Protein AF-A0A1E3QNB1-F1 (afdb_monomer)

Sequence (302 aa):
MDPFSDSGELYAIRQQFFAGQYSAVAELSLDEFSEPYYAAAKQYITRSQIALGDFKTALATLQTEDDLTSETLSAYIQYLQGNTAGGAKLEQLIAAHQDTEIVQIIGAIYLVKANADVDGAITLLSTSTESPSMESILLLLQLRILNHQLPLAAKELQQIKKLAQDSIIIQLAEALVNLSLGGEAELQQAYYFFEEISSQWLSFSNLLSLLAVNLQMNRLPESEETIKQLQLLLDTVEGAPRADFIANQITYALLTEAEDARVEELRAELALVDPQHPYLVDYAAKNLLFDDIVAKYEQAQV

Nearest PDB structures (foldseek):
  3mkr-assembly1_A  TM=7.965E-01  e=4.769E-09  Bos taurus
  5a1v-assembly1_Q  TM=7.955E-01  e=1.907E-08  Mus musculus
  6tzt-assembly1_A  TM=8.152E-01  e=4.060E-08  Homo sapiens
  8fgw-assembly1_D  TM=4.739E-01  e=3.134E-03  Homo sapiens
  8bbg-assembly1_D  TM=4.633E-01  e=3.026E-02  Homo sapiens

InterPro domains:
  IPR006822 Coatomer, epsilon subunit [PF04733] (8-297)
  IPR006822 Coatomer, epsilon subunit [PIRSF016478] (6-299)
  IPR006822 Coatomer, epsilon subunit [PTHR10805] (7-299)
  IPR011990 Tetratricopeptide-like helical domain superfamily [G3DSA:1.25.40.10] (2-301)

Secondary structure (DSSP, 8-state):
--TT---STHHHHHHHHHTT-HHHHHT--GGGS-HHHHHHHHHHHHHHHHHTT-HHHHHHHHTT--SHHHHHHHHHHHHHTT-HHHHHHHHHHHHH-TT-HHHHHHHHHHHHHHH--HHHHHHHHTS--SS--HHHHHHHHHHHHHTT-HHHHHHHHHHHTTT-TT-HHHHHHHHHHHHHH-SHHHHHHHHHHHHHHHHHS--HHHHHHHHHHHHHTT-HHHHHHHHHHHHHHTTTSTT--HHHHHHHHHHHHHHTT--HHHHHHHHHHHHHH-TT-HHHHHHHHHHHHHHHHHHHHHHTT-

Radius of gyration: 21.17 Å; Cα contacts (8 Å, |Δi|>4): 324; chains: 1; bounding box: 51×41×80 Å

Structure (mmCIF, N/CA/C/O backbone):
data_AF-A0A1E3QNB1-F1
#
_entry.id   AF-A0A1E3QNB1-F1
#
loop_
_atom_site.group_PDB
_atom_site.id
_atom_site.type_symbol
_atom_site.label_atom_id
_atom_site.label_alt_id
_atom_site.label_comp_id
_atom_site.label_asym_id
_atom_site.label_entity_id
_atom_site.label_seq_id
_atom_site.pdbx_PDB_ins_code
_atom_site.Cartn_x
_atom_site.Cartn_y
_atom_site.Cartn_z
_atom_site.occupancy
_atom_site.B_iso_or_equiv
_atom_site.auth_seq_id
_atom_site.auth_comp_id
_atom_site.auth_asym_id
_atom_site.auth_atom_id
_atom_site.pdbx_PDB_model_num
ATOM 1 N N . MET A 1 1 ? -13.261 19.804 20.650 1.00 46.88 1 MET A N 1
ATOM 2 C CA . MET A 1 1 ? -11.840 19.580 20.327 1.00 46.88 1 MET A CA 1
ATOM 3 C C . MET A 1 1 ? -11.688 19.802 18.842 1.00 46.88 1 MET A C 1
ATOM 5 O O . MET A 1 1 ? -12.645 19.532 18.128 1.00 46.88 1 MET A O 1
ATOM 9 N N . ASP A 1 2 ? -10.566 20.358 18.402 1.00 44.34 2 ASP A N 1
ATOM 10 C CA . ASP A 1 2 ? -10.260 20.433 16.976 1.00 44.34 2 ASP A CA 1
ATOM 11 C C . ASP A 1 2 ? -10.139 18.991 16.443 1.00 44.34 2 ASP A C 1
ATOM 13 O O . ASP A 1 2 ? -9.278 18.259 16.938 1.00 44.34 2 ASP A O 1
ATOM 17 N N . PRO A 1 3 ? -11.018 18.542 15.524 1.00 49.47 3 PRO A N 1
ATOM 18 C CA . PRO A 1 3 ? -10.978 17.179 14.990 1.00 49.47 3 PRO A CA 1
ATOM 19 C C . PRO A 1 3 ? -9.674 16.880 14.229 1.00 49.47 3 PRO A C 1
ATOM 21 O O . PRO A 1 3 ? -9.378 15.717 13.964 1.00 49.47 3 PRO A O 1
ATOM 24 N N . PHE A 1 4 ? -8.882 17.914 13.927 1.00 50.59 4 PHE A N 1
ATOM 25 C CA . PHE A 1 4 ? -7.593 17.842 13.244 1.00 50.59 4 PHE A CA 1
ATOM 26 C C . PHE A 1 4 ? -6.392 18.018 14.179 1.00 50.59 4 PHE A C 1
ATOM 28 O O . PHE A 1 4 ? -5.247 17.984 13.731 1.00 50.59 4 PHE A O 1
ATOM 35 N N . SER A 1 5 ? -6.626 18.199 15.481 1.00 53.16 5 SER A N 1
ATOM 36 C CA . SER A 1 5 ? -5.535 18.284 16.439 1.00 53.16 5 SER A CA 1
ATOM 37 C C . SER A 1 5 ? -4.920 16.905 16.643 1.00 53.16 5 SER A C 1
ATOM 39 O O . SER A 1 5 ? -5.517 16.019 17.254 1.00 53.16 5 SER A O 1
ATOM 41 N N . ASP A 1 6 ? -3.684 16.754 16.180 1.00 56.16 6 ASP A N 1
ATOM 42 C CA . ASP A 1 6 ? -2.821 15.623 16.518 1.00 56.16 6 ASP A CA 1
ATOM 43 C C . ASP A 1 6 ? -2.218 15.753 17.933 1.00 56.16 6 ASP A C 1
ATOM 45 O O . ASP A 1 6 ? -1.358 14.975 18.317 1.00 56.16 6 ASP A O 1
ATOM 49 N N . SER A 1 7 ? -2.678 16.697 18.766 1.00 59.16 7 SER A N 1
ATOM 50 C CA . SER A 1 7 ? -2.232 16.799 20.160 1.00 59.16 7 SER A CA 1
ATOM 51 C C . SER A 1 7 ? -3.124 15.971 21.090 1.00 59.16 7 SER A C 1
ATOM 53 O O . SER A 1 7 ? -4.320 16.228 21.217 1.00 59.16 7 SER A O 1
ATOM 55 N N . GLY A 1 8 ? -2.543 14.968 21.750 1.00 74.31 8 GLY A N 1
ATOM 56 C CA . GLY A 1 8 ? -3.249 14.119 22.711 1.00 74.31 8 GLY A CA 1
ATOM 57 C C . GLY A 1 8 ? -2.618 12.737 22.864 1.00 74.31 8 GLY A C 1
ATOM 58 O O . GLY A 1 8 ? -1.552 12.461 22.317 1.00 74.31 8 GLY A O 1
ATOM 59 N N . GLU A 1 9 ? -3.305 11.854 23.587 1.00 83.94 9 GLU A N 1
ATOM 60 C CA . GLU A 1 9 ? -2.871 10.467 23.830 1.00 83.94 9 GLU A CA 1
ATOM 61 C C . GLU A 1 9 ? -2.786 9.644 22.529 1.00 83.94 9 GLU A C 1
ATOM 63 O O . GLU A 1 9 ? -2.013 8.695 22.444 1.00 83.94 9 GLU A O 1
ATOM 68 N N . LEU A 1 10 ? -3.505 10.054 21.473 1.00 88.62 10 LEU A N 1
ATOM 69 C CA . LEU A 1 10 ? -3.481 9.393 20.163 1.00 88.62 10 LEU A CA 1
ATOM 70 C C . LEU A 1 10 ? -2.302 9.793 19.260 1.00 88.62 10 LEU A C 1
ATOM 72 O O . LEU A 1 10 ? -2.122 9.184 18.206 1.00 88.62 10 LEU A O 1
ATOM 76 N N . TYR A 1 11 ? -1.499 10.794 19.632 1.00 89.25 11 TYR A N 1
ATOM 77 C CA . TYR A 1 11 ? -0.420 11.285 18.768 1.00 89.25 11 TYR A CA 1
ATOM 78 C C . TYR A 1 11 ? 0.584 10.181 18.420 1.00 89.25 11 TYR A C 1
ATOM 80 O O . TYR A 1 11 ? 0.852 9.911 17.252 1.00 89.25 11 TYR A O 1
ATOM 88 N N . ALA A 1 12 ? 1.110 9.504 19.444 1.00 90.81 12 ALA A N 1
ATOM 89 C CA . ALA A 1 12 ? 2.150 8.496 19.271 1.00 90.81 12 ALA A CA 1
ATOM 90 C C . ALA A 1 12 ? 1.648 7.274 18.489 1.00 90.81 12 ALA A C 1
ATOM 92 O O . ALA A 1 12 ? 2.339 6.806 17.585 1.00 90.81 12 ALA A O 1
ATOM 93 N N . ILE A 1 13 ? 0.435 6.794 18.789 1.00 94.12 13 ILE A N 1
ATOM 94 C CA . ILE A 1 13 ? -0.147 5.636 18.099 1.00 94.12 13 ILE A CA 1
ATOM 95 C C . ILE A 1 13 ? -0.444 5.945 16.627 1.00 94.12 13 ILE A C 1
ATOM 97 O O . ILE A 1 13 ? -0.169 5.103 15.777 1.00 94.12 13 ILE A O 1
ATOM 101 N N . ARG A 1 14 ? -0.918 7.157 16.293 1.00 93.38 14 ARG A N 1
ATOM 102 C CA . ARG A 1 14 ? -1.099 7.587 14.894 1.00 93.38 14 ARG A CA 1
ATOM 103 C C . ARG A 1 14 ? 0.229 7.631 14.156 1.00 93.38 14 ARG A C 1
ATOM 105 O O . ARG A 1 14 ? 0.346 7.040 13.088 1.00 93.38 14 ARG A O 1
ATOM 112 N N . GLN A 1 15 ? 1.228 8.279 14.749 1.00 93.31 15 GLN A N 1
ATOM 113 C CA . GLN A 1 15 ? 2.567 8.370 14.173 1.00 93.31 15 GLN A CA 1
ATOM 114 C C . GLN A 1 15 ? 3.137 6.984 13.851 1.00 93.31 15 GLN A C 1
ATOM 116 O O . GLN A 1 15 ? 3.529 6.710 12.721 1.00 93.31 15 GLN A O 1
ATOM 121 N N . GLN A 1 16 ? 3.089 6.066 14.817 1.00 94.94 16 GLN A N 1
ATOM 122 C CA . GLN A 1 16 ? 3.557 4.694 14.636 1.00 94.94 16 GLN A CA 1
ATOM 123 C C . GLN A 1 16 ? 2.730 3.920 13.598 1.00 94.94 16 GLN A C 1
ATOM 125 O O . GLN A 1 16 ? 3.304 3.241 12.747 1.00 94.94 16 GLN A O 1
ATOM 130 N N . PHE A 1 17 ? 1.400 4.038 13.626 1.00 96.06 17 PHE A N 1
ATOM 131 C CA . PHE A 1 17 ? 0.514 3.337 12.695 1.00 96.06 17 PHE A CA 1
ATOM 132 C C . PHE A 1 17 ? 0.766 3.752 11.240 1.00 96.06 17 PHE A C 1
ATOM 134 O O . PHE A 1 17 ? 0.949 2.893 10.377 1.00 96.06 17 PHE A O 1
ATOM 141 N N . PHE A 1 18 ? 0.827 5.059 10.964 1.00 95.19 18 PHE A N 1
ATOM 142 C CA . PHE A 1 18 ? 1.067 5.579 9.613 1.00 95.19 18 PHE A CA 1
ATOM 143 C C . PHE A 1 18 ? 2.527 5.462 9.166 1.00 95.19 18 PHE A C 1
ATOM 145 O O . PHE A 1 18 ? 2.782 5.424 7.966 1.00 95.19 18 PHE A O 1
ATOM 152 N N . ALA A 1 19 ? 3.467 5.300 10.099 1.00 94.19 19 ALA A N 1
ATOM 153 C CA . ALA A 1 19 ? 4.840 4.898 9.802 1.00 94.19 19 ALA A CA 1
ATOM 154 C C . ALA A 1 19 ? 5.006 3.378 9.583 1.00 94.19 19 ALA A C 1
ATOM 156 O O . ALA A 1 19 ? 6.125 2.905 9.379 1.00 94.19 19 ALA A O 1
ATOM 157 N N . GLY A 1 20 ? 3.934 2.582 9.653 1.00 93.25 20 GLY A N 1
ATOM 158 C CA . GLY A 1 20 ? 3.986 1.132 9.438 1.00 93.25 20 GLY A CA 1
ATOM 159 C C . GLY A 1 20 ? 4.574 0.326 10.603 1.00 93.25 20 GLY A C 1
ATOM 160 O O . GLY A 1 20 ? 4.979 -0.818 10.410 1.00 93.25 20 GLY A O 1
ATOM 161 N N . GLN A 1 21 ? 4.625 0.885 11.816 1.00 94.38 21 GLN A N 1
ATOM 162 C CA . GLN A 1 21 ? 5.084 0.203 13.037 1.00 94.38 21 GLN A CA 1
ATOM 163 C C . GLN A 1 21 ? 3.973 -0.655 13.659 1.00 94.38 21 GLN A C 1
ATOM 165 O O . GLN A 1 21 ? 3.649 -0.520 14.840 1.00 94.38 21 GLN A O 1
ATOM 170 N N . TYR A 1 22 ? 3.361 -1.539 12.868 1.00 94.69 22 TYR A N 1
ATOM 171 C CA . TYR A 1 22 ? 2.187 -2.300 13.304 1.00 94.69 22 TYR A CA 1
ATOM 172 C C . TYR A 1 22 ? 2.473 -3.190 14.518 1.00 94.69 22 TYR A C 1
ATOM 174 O O . TYR A 1 22 ? 1.635 -3.261 15.410 1.00 94.69 22 TYR A O 1
ATOM 182 N N . SER A 1 23 ? 3.659 -3.803 14.614 1.00 93.56 23 SER A N 1
ATOM 183 C CA . SER A 1 23 ? 4.039 -4.613 15.783 1.00 93.56 23 SER A CA 1
ATOM 184 C C . SER A 1 23 ? 4.049 -3.793 17.071 1.00 93.56 23 SER A C 1
ATOM 186 O O . SER A 1 23 ? 3.437 -4.196 18.053 1.00 93.56 23 SER A O 1
ATOM 188 N N . ALA A 1 24 ? 4.659 -2.604 17.047 1.00 94.12 24 ALA A N 1
ATOM 189 C CA . ALA A 1 24 ? 4.695 -1.721 18.211 1.00 94.12 24 ALA A CA 1
ATOM 190 C C . ALA A 1 24 ? 3.288 -1.246 18.604 1.00 94.12 24 ALA A C 1
ATOM 192 O O . ALA A 1 24 ? 2.949 -1.237 19.782 1.00 94.12 24 ALA A O 1
ATOM 193 N N . VAL A 1 25 ? 2.449 -0.903 17.621 1.00 96.19 25 VAL A N 1
ATOM 194 C CA . VAL A 1 25 ? 1.062 -0.486 17.875 1.00 96.19 25 VAL A CA 1
ATOM 195 C C . VAL A 1 25 ? 0.221 -1.638 18.431 1.00 96.19 25 VAL A C 1
ATOM 197 O O . VAL A 1 25 ? -0.600 -1.414 19.312 1.00 96.19 25 VAL A O 1
ATOM 200 N N . ALA A 1 26 ? 0.411 -2.865 17.942 1.00 95.38 26 ALA A N 1
ATOM 201 C CA . ALA A 1 26 ? -0.337 -4.040 18.388 1.00 95.38 26 ALA A CA 1
ATOM 202 C C . ALA A 1 26 ? -0.020 -4.456 19.838 1.00 95.38 26 ALA A C 1
ATOM 204 O O . ALA A 1 26 ? -0.850 -5.114 20.465 1.00 95.38 26 ALA A O 1
ATOM 205 N N . GLU A 1 27 ? 1.152 -4.078 20.358 1.00 94.56 27 GLU A N 1
ATOM 206 C CA . GLU A 1 27 ? 1.603 -4.364 21.727 1.00 94.56 27 GLU A CA 1
ATOM 207 C C . GLU A 1 27 ? 1.093 -3.357 22.775 1.00 94.56 27 GLU A C 1
ATOM 209 O O . GLU A 1 27 ? 1.206 -3.621 23.974 1.00 94.56 27 GLU A O 1
ATOM 214 N N . LEU A 1 28 ? 0.523 -2.221 22.353 1.00 94.44 28 LEU A N 1
ATOM 215 C CA . LEU A 1 28 ? 0.006 -1.201 23.268 1.00 94.44 28 LEU A CA 1
ATOM 216 C C . LEU A 1 28 ? -1.181 -1.723 24.087 1.00 94.44 28 LEU A C 1
ATOM 218 O O . LEU A 1 28 ? -2.076 -2.397 23.568 1.00 94.44 28 LEU A O 1
ATOM 222 N N . SER A 1 29 ? -1.227 -1.356 25.369 1.00 91.50 29 SER A N 1
ATOM 223 C CA . SER A 1 29 ? -2.367 -1.674 26.228 1.00 91.50 29 SER A CA 1
ATOM 224 C C . SER A 1 29 ? -3.468 -0.625 26.096 1.00 91.50 29 SER A C 1
ATOM 226 O O . SER A 1 29 ? -3.219 0.575 26.189 1.00 91.50 29 SER A O 1
ATOM 228 N N . LEU A 1 30 ? -4.718 -1.075 25.966 1.00 89.50 30 LEU A N 1
ATOM 229 C CA . LEU A 1 30 ? -5.884 -0.186 25.971 1.00 89.50 30 LEU A CA 1
ATOM 230 C C . LEU A 1 30 ? -6.047 0.590 27.288 1.00 89.50 30 LEU A C 1
ATOM 232 O O . LEU A 1 30 ? -6.631 1.670 27.280 1.00 89.50 30 LEU A O 1
ATOM 236 N N . ASP A 1 31 ? -5.496 0.079 28.392 1.00 89.88 31 ASP A N 1
ATOM 237 C CA . ASP A 1 31 ? -5.529 0.740 29.704 1.00 89.88 31 ASP A CA 1
ATOM 238 C C . ASP A 1 31 ? -4.668 2.019 29.755 1.00 89.88 31 ASP A C 1
ATOM 240 O O . ASP A 1 31 ? -4.782 2.807 30.695 1.00 89.88 31 ASP A O 1
ATOM 244 N N . GLU A 1 32 ? -3.799 2.236 28.761 1.00 88.56 32 GLU A N 1
ATOM 245 C CA . GLU A 1 32 ? -2.972 3.443 28.635 1.00 88.56 32 GLU A CA 1
ATOM 246 C C . GLU A 1 32 ? -3.754 4.648 28.088 1.00 88.56 32 GLU A C 1
ATOM 248 O O . GLU A 1 32 ? -3.258 5.774 28.153 1.00 88.56 32 GLU A O 1
ATOM 253 N N . PHE A 1 33 ? -4.973 4.428 27.582 1.00 90.38 33 PHE A N 1
ATOM 254 C CA . PHE A 1 33 ? -5.799 5.448 26.941 1.00 90.38 33 PHE A CA 1
ATOM 255 C C . PHE A 1 33 ? -7.021 5.800 27.792 1.00 90.38 33 PHE A C 1
ATOM 257 O O . PHE A 1 33 ? -7.752 4.936 28.280 1.00 90.38 33 PHE A O 1
ATOM 264 N N . SER A 1 34 ? -7.281 7.096 27.936 1.00 88.88 34 SER A N 1
ATOM 265 C CA . SER A 1 34 ? -8.476 7.603 28.602 1.00 88.88 34 SER A CA 1
ATOM 266 C C . SER A 1 34 ? -9.739 7.401 27.755 1.00 88.88 34 SER A C 1
ATOM 268 O O . SER A 1 34 ? -9.688 7.246 26.533 1.00 88.88 34 SER A O 1
ATOM 270 N N . GLU A 1 35 ? -10.902 7.417 28.414 1.00 86.56 35 GLU A N 1
ATOM 271 C CA . GLU A 1 35 ? -12.208 7.096 27.814 1.00 86.56 35 GLU A CA 1
ATOM 272 C C . GLU A 1 35 ? -12.495 7.801 26.466 1.00 86.56 35 GLU A C 1
ATOM 274 O O . GLU A 1 35 ? -12.935 7.116 25.542 1.00 86.56 35 GLU A O 1
ATOM 279 N N . PRO A 1 36 ? -12.176 9.101 26.262 1.00 86.56 36 PRO A N 1
ATOM 280 C CA . PRO A 1 36 ? -12.420 9.763 24.976 1.00 86.56 36 PRO A CA 1
ATOM 281 C C . PRO A 1 36 ? -11.599 9.202 23.805 1.00 86.56 36 PRO A C 1
ATOM 283 O O . PRO A 1 36 ? -11.989 9.375 22.651 1.00 86.56 36 PRO A O 1
ATOM 286 N N . TYR A 1 37 ? -10.457 8.568 24.082 1.00 88.25 37 TYR A N 1
ATOM 287 C CA . TYR A 1 37 ? -9.524 8.054 23.075 1.00 88.25 37 TYR A CA 1
ATOM 288 C C . TYR A 1 37 ? -9.558 6.529 22.948 1.00 88.25 37 TYR A C 1
ATOM 290 O O . TYR A 1 37 ? -9.028 5.992 21.975 1.00 88.25 37 TYR A O 1
ATOM 298 N N . TYR A 1 38 ? -10.209 5.842 23.888 1.00 88.56 38 TYR A N 1
ATOM 299 C CA . TYR A 1 38 ? -10.258 4.384 23.975 1.00 88.56 38 TYR A CA 1
ATOM 300 C C . TYR A 1 38 ? -10.721 3.726 22.668 1.00 88.56 38 TYR A C 1
ATOM 302 O O . TYR A 1 38 ? -10.041 2.850 22.134 1.00 88.56 38 TYR A O 1
ATOM 310 N N . ALA A 1 39 ? -11.837 4.196 22.099 1.00 88.31 39 ALA A N 1
ATOM 311 C CA . ALA A 1 39 ? -12.397 3.638 20.867 1.00 88.31 39 ALA A CA 1
ATOM 312 C C . ALA A 1 39 ? -11.443 3.780 19.664 1.00 88.31 39 ALA A C 1
ATOM 314 O O . ALA A 1 39 ? -11.254 2.836 18.895 1.00 88.31 39 ALA A O 1
ATOM 315 N N . ALA A 1 40 ? -10.789 4.937 19.527 1.00 89.69 40 ALA A N 1
ATOM 316 C CA . ALA A 1 40 ? -9.833 5.188 18.450 1.00 89.69 40 ALA A CA 1
ATOM 317 C C . ALA A 1 40 ? -8.538 4.377 18.630 1.00 89.69 40 ALA A C 1
ATOM 319 O O . ALA A 1 40 ? -8.026 3.804 17.669 1.00 89.69 40 ALA A O 1
ATOM 320 N N . ALA A 1 41 ? -8.027 4.271 19.861 1.00 92.31 41 ALA A N 1
ATOM 321 C CA . ALA A 1 41 ? -6.867 3.437 20.165 1.00 92.31 41 ALA A CA 1
ATOM 322 C C . ALA A 1 41 ? -7.144 1.960 19.846 1.00 92.31 41 ALA A C 1
ATOM 324 O O . ALA A 1 41 ? -6.354 1.318 19.152 1.00 92.31 41 ALA A O 1
ATOM 325 N N . LYS A 1 42 ? -8.316 1.447 20.246 1.00 92.56 42 LYS A N 1
ATOM 326 C CA . LYS A 1 42 ? -8.791 0.095 19.911 1.00 92.56 42 LYS A CA 1
ATOM 327 C C . LYS A 1 42 ? -8.833 -0.144 18.409 1.00 92.56 42 LYS A C 1
ATOM 329 O O . LYS A 1 42 ? -8.387 -1.199 17.955 1.00 92.56 42 LYS A O 1
ATOM 334 N N . GLN A 1 43 ? -9.306 0.827 17.629 1.00 93.94 43 GLN A N 1
ATOM 335 C CA . GLN A 1 43 ? -9.314 0.741 16.170 1.00 93.94 43 GLN A CA 1
ATOM 336 C C . GLN A 1 43 ? -7.894 0.600 15.596 1.00 93.94 43 GLN A C 1
ATOM 338 O O . GLN A 1 43 ? -7.672 -0.287 14.771 1.00 93.94 43 GLN A O 1
ATOM 343 N N . TYR A 1 44 ? -6.928 1.419 16.026 1.00 95.69 44 TYR A N 1
ATOM 344 C CA . TYR A 1 44 ? -5.541 1.322 15.547 1.00 95.69 44 TYR A CA 1
ATOM 345 C C . TYR A 1 44 ? -4.850 0.025 15.981 1.00 95.69 44 TYR A C 1
ATOM 347 O O . TYR A 1 44 ? -4.209 -0.620 15.152 1.00 95.69 44 TYR A O 1
ATOM 355 N N . ILE A 1 45 ? -5.015 -0.393 17.240 1.00 96.12 45 ILE A N 1
ATOM 356 C CA . ILE A 1 45 ? -4.470 -1.659 17.760 1.00 96.12 45 ILE A CA 1
ATOM 357 C C . ILE A 1 45 ? -5.019 -2.837 16.949 1.00 96.12 45 ILE A C 1
ATOM 359 O O . ILE A 1 45 ? -4.252 -3.637 16.414 1.00 96.12 45 ILE A O 1
ATOM 363 N N . THR A 1 46 ? -6.341 -2.902 16.778 1.00 96.44 46 THR A N 1
ATOM 364 C CA . THR A 1 46 ? -6.993 -3.997 16.046 1.00 96.44 46 THR A CA 1
ATOM 365 C C . THR A 1 46 ? -6.565 -4.014 14.579 1.00 96.44 46 THR A C 1
ATOM 367 O O . THR A 1 46 ? -6.253 -5.069 14.034 1.00 96.44 46 THR A O 1
ATOM 370 N N . ARG A 1 47 ? -6.500 -2.852 13.914 1.00 96.62 47 ARG A N 1
ATOM 371 C CA . ARG A 1 47 ? -6.041 -2.765 12.517 1.00 96.62 47 ARG A CA 1
ATOM 372 C C . ARG A 1 47 ? -4.580 -3.176 12.361 1.00 96.62 47 ARG A C 1
ATOM 374 O O . ARG A 1 47 ? -4.259 -3.820 11.367 1.00 96.62 47 ARG A O 1
ATOM 381 N N . SER A 1 48 ? -3.724 -2.864 13.330 1.00 96.31 48 SER A N 1
ATOM 382 C CA . SER A 1 48 ? -2.335 -3.334 13.346 1.00 96.31 48 SER A CA 1
ATOM 383 C C . SER A 1 48 ? -2.247 -4.850 13.495 1.00 96.31 48 SER A C 1
ATOM 385 O O . SER A 1 48 ? -1.523 -5.490 12.742 1.00 96.31 48 SER A O 1
ATOM 387 N N . GLN A 1 49 ? -3.042 -5.450 14.383 1.00 95.88 49 GLN A N 1
ATOM 388 C CA . GLN A 1 49 ? -3.126 -6.911 14.516 1.00 95.88 49 GLN A CA 1
ATOM 389 C C . GLN A 1 49 ? -3.611 -7.573 13.216 1.00 95.88 49 GLN A C 1
ATOM 391 O O . GLN A 1 49 ? -3.052 -8.580 12.791 1.00 95.88 49 GLN A O 1
ATOM 396 N N . ILE A 1 50 ? -4.598 -6.975 12.535 1.00 95.44 50 ILE A N 1
ATOM 397 C CA . ILE A 1 50 ? -5.060 -7.424 11.211 1.00 95.44 50 ILE A CA 1
ATOM 398 C C . ILE A 1 50 ? -3.936 -7.325 10.171 1.00 95.44 50 ILE A C 1
ATOM 400 O O . ILE A 1 50 ? -3.762 -8.255 9.387 1.00 95.44 50 ILE A O 1
ATOM 404 N N . ALA A 1 51 ? -3.182 -6.221 10.151 1.00 93.06 51 ALA A N 1
ATOM 405 C CA . ALA A 1 51 ? -2.068 -6.025 9.222 1.00 93.06 51 ALA A CA 1
ATOM 406 C C . ALA A 1 51 ? -0.948 -7.060 9.424 1.00 93.06 51 ALA A C 1
ATOM 408 O O . ALA A 1 51 ? -0.332 -7.482 8.452 1.00 93.06 51 ALA A O 1
ATOM 409 N N . LEU A 1 52 ? -0.741 -7.506 10.665 1.00 92.44 52 LEU A N 1
ATOM 410 C CA . LEU A 1 52 ? 0.199 -8.569 11.034 1.00 92.44 52 LEU A CA 1
ATOM 411 C C . LEU A 1 52 ? -0.356 -9.988 10.816 1.00 92.44 52 LEU A C 1
ATOM 413 O O . LEU A 1 52 ? 0.324 -10.956 11.127 1.00 92.44 52 LEU A O 1
ATOM 417 N N . GLY A 1 53 ? -1.600 -10.140 10.350 1.00 92.62 53 GLY A N 1
ATOM 418 C CA . GLY A 1 53 ? -2.238 -11.449 10.177 1.00 92.62 53 GLY A CA 1
ATOM 419 C C . GLY A 1 53 ? -2.712 -12.120 11.475 1.00 92.62 53 GLY A C 1
ATOM 420 O O . GLY A 1 53 ? -3.281 -13.215 11.421 1.00 92.62 53 GLY A O 1
ATOM 421 N N . ASP A 1 54 ? -2.574 -11.476 12.641 1.00 94.38 54 ASP A N 1
ATOM 422 C CA . ASP A 1 54 ? -3.061 -11.997 13.925 1.00 94.38 54 ASP A CA 1
ATOM 423 C C . ASP A 1 54 ? -4.567 -11.744 14.108 1.00 94.38 54 ASP A C 1
ATOM 425 O O . ASP A 1 54 ? -5.043 -10.997 14.969 1.00 94.38 54 ASP A O 1
ATOM 429 N N . PHE A 1 55 ? -5.354 -12.420 13.273 1.00 95.38 55 PHE A N 1
ATOM 430 C CA . PHE A 1 55 ? -6.813 -12.345 13.291 1.00 95.38 55 PHE A CA 1
ATOM 431 C C . PHE A 1 55 ? -7.424 -12.858 14.596 1.00 95.38 55 PHE A C 1
ATOM 433 O O . PHE A 1 55 ? -8.524 -12.451 14.967 1.00 95.38 55 PHE A O 1
ATOM 440 N N . LYS A 1 56 ? -6.735 -13.765 15.298 1.00 94.75 56 LYS A N 1
ATOM 441 C CA . LYS A 1 56 ? -7.237 -14.342 16.545 1.00 94.75 56 LYS A CA 1
ATOM 442 C C . LYS A 1 56 ? -7.225 -13.298 17.655 1.00 94.75 56 LYS A C 1
ATOM 444 O O . LYS A 1 56 ? -8.238 -13.148 18.339 1.00 94.75 56 LYS A O 1
ATOM 449 N N . THR A 1 57 ? -6.107 -12.596 17.825 1.00 94.62 57 THR A N 1
ATOM 450 C CA . THR A 1 57 ? -6.003 -11.521 18.815 1.00 94.62 57 THR A CA 1
ATOM 451 C C . THR A 1 57 ? -6.907 -10.355 18.430 1.00 94.62 57 THR A C 1
ATOM 453 O O . THR A 1 57 ? -7.660 -9.892 19.281 1.00 94.62 57 THR A O 1
ATOM 456 N N . ALA A 1 58 ? -6.962 -9.992 17.142 1.00 95.00 58 ALA A N 1
ATOM 457 C CA . ALA A 1 58 ? -7.871 -8.956 16.650 1.00 95.00 58 ALA A CA 1
ATOM 458 C C . ALA A 1 58 ? -9.337 -9.232 17.017 1.00 95.00 58 ALA A C 1
ATOM 460 O O . ALA A 1 58 ? -10.007 -8.379 17.593 1.00 95.00 58 ALA A O 1
ATOM 461 N N . LEU A 1 59 ? -9.838 -10.448 16.771 1.00 94.06 59 LEU A N 1
ATOM 462 C CA . LEU A 1 59 ? -11.204 -10.813 17.159 1.00 94.06 59 LEU A CA 1
ATOM 463 C C . LEU A 1 59 ? -11.407 -10.793 18.680 1.00 94.06 59 LEU A C 1
ATOM 465 O O . LEU A 1 59 ? -12.476 -10.397 19.136 1.00 94.06 59 LEU A O 1
ATOM 469 N N . ALA A 1 60 ? -10.410 -11.197 19.472 1.00 93.31 60 ALA A N 1
ATOM 470 C CA . ALA A 1 60 ? -10.497 -11.143 20.932 1.00 93.31 60 ALA A CA 1
ATOM 471 C C . ALA A 1 60 ? -10.575 -9.697 21.453 1.00 93.31 60 ALA A C 1
ATOM 473 O O . ALA A 1 60 ? -11.353 -9.427 22.365 1.00 93.31 60 ALA A O 1
ATOM 474 N N . THR A 1 61 ? -9.839 -8.766 20.841 1.00 91.19 61 THR A N 1
ATOM 475 C CA . THR A 1 61 ? -9.909 -7.329 21.149 1.00 91.19 61 THR A CA 1
ATOM 476 C C . THR A 1 61 ? -11.281 -6.733 20.808 1.00 91.19 61 THR A C 1
ATOM 478 O O . THR A 1 61 ? -11.744 -5.832 21.504 1.00 91.19 61 THR A O 1
ATOM 481 N N . LEU A 1 62 ? -11.967 -7.245 19.780 1.00 90.56 62 LEU A N 1
ATOM 482 C CA . LEU A 1 62 ? -13.285 -6.756 19.348 1.00 90.56 62 LEU A CA 1
ATOM 483 C C . LEU A 1 62 ? -14.475 -7.329 20.138 1.00 90.56 62 LEU A C 1
ATOM 485 O O . LEU A 1 62 ? -15.527 -6.701 20.174 1.00 90.56 62 LEU A O 1
ATOM 489 N N . GLN A 1 63 ? -14.331 -8.495 20.778 1.00 76.94 63 GLN A N 1
ATOM 490 C CA . GLN A 1 63 ? -15.435 -9.275 21.375 1.00 76.94 63 GLN A CA 1
ATOM 491 C C . GLN A 1 63 ? -16.245 -8.580 22.483 1.00 76.94 63 GLN A C 1
ATOM 493 O O . GLN A 1 63 ? -17.254 -9.124 22.930 1.00 76.94 63 GLN A O 1
ATOM 498 N N . THR A 1 64 ? -15.812 -7.420 22.964 1.00 62.72 64 THR A N 1
ATOM 499 C CA . THR A 1 64 ? -16.404 -6.752 24.126 1.00 62.72 64 THR A CA 1
ATOM 500 C C . THR A 1 64 ? -17.521 -5.762 23.798 1.00 62.72 64 THR A C 1
ATOM 502 O O . THR A 1 64 ? -18.183 -5.313 24.733 1.00 62.72 64 THR A O 1
ATOM 505 N N . GLU A 1 65 ? -17.754 -5.412 22.527 1.00 66.38 65 GLU A N 1
ATOM 506 C CA . GLU A 1 65 ? -18.662 -4.315 22.156 1.00 66.38 65 GLU A CA 1
ATOM 507 C C . GLU A 1 65 ? -19.491 -4.609 20.894 1.00 66.38 65 GLU A C 1
ATOM 509 O O . GLU A 1 65 ? -18.965 -5.037 19.869 1.00 66.38 65 GLU A O 1
ATOM 514 N N . ASP A 1 66 ? -20.794 -4.312 20.964 1.00 75.94 66 ASP A N 1
ATOM 515 C CA . ASP A 1 66 ? -21.731 -4.333 19.828 1.00 75.94 66 ASP A CA 1
ATOM 516 C C . ASP A 1 66 ? -21.756 -2.957 19.133 1.00 75.94 66 ASP A C 1
ATOM 518 O O . ASP A 1 66 ? -22.796 -2.301 19.023 1.00 75.94 66 ASP A O 1
ATOM 522 N N . ASP A 1 67 ? -20.584 -2.480 18.719 1.00 89.69 67 ASP A N 1
ATOM 523 C CA . ASP A 1 67 ? -20.425 -1.213 18.009 1.00 89.69 67 ASP A CA 1
ATOM 524 C C . ASP A 1 67 ? -20.107 -1.427 16.515 1.00 89.69 67 ASP A C 1
ATOM 526 O O . ASP A 1 67 ? -19.660 -2.494 16.082 1.00 89.69 67 ASP A O 1
ATOM 530 N N . LEU A 1 68 ? -20.331 -0.385 15.711 1.00 91.56 68 LEU A N 1
ATOM 531 C CA . LEU A 1 68 ? -20.169 -0.440 14.257 1.00 91.56 68 LEU A CA 1
ATOM 532 C C . LEU A 1 68 ? -18.707 -0.661 13.819 1.00 91.56 68 LEU A C 1
ATOM 534 O O . LEU A 1 68 ? -18.466 -1.292 12.788 1.00 91.56 68 LEU A O 1
ATOM 538 N N . THR A 1 69 ? -17.725 -0.187 14.591 1.00 91.56 69 THR A N 1
ATOM 539 C CA . THR A 1 69 ? -16.294 -0.435 14.353 1.00 91.56 69 THR A CA 1
ATOM 540 C C . THR A 1 69 ? -15.976 -1.911 14.552 1.00 91.56 69 THR A C 1
ATOM 542 O O . THR A 1 69 ? -15.370 -2.532 13.674 1.00 91.56 69 THR A O 1
ATOM 545 N N . SER A 1 70 ? -16.432 -2.493 15.662 1.00 93.00 70 SER A N 1
ATOM 546 C CA . SER A 1 70 ? -16.246 -3.907 15.983 1.00 93.00 70 SER A CA 1
ATOM 547 C C . SER A 1 70 ? -16.936 -4.815 14.962 1.00 93.00 70 SER A C 1
ATOM 549 O O . SER A 1 70 ? -16.335 -5.792 14.502 1.00 93.00 70 SER A O 1
ATOM 551 N N . GLU A 1 71 ? -18.144 -4.461 14.519 1.00 94.81 71 GLU A N 1
ATOM 552 C CA . GLU A 1 71 ? -18.873 -5.183 13.473 1.00 94.81 71 GLU A CA 1
ATOM 553 C C . GLU A 1 71 ? -18.153 -5.116 12.113 1.00 94.81 71 GLU A C 1
ATOM 555 O O . GLU A 1 71 ? -17.951 -6.147 11.462 1.00 94.81 71 GLU A O 1
ATOM 560 N N . THR A 1 72 ? -17.698 -3.925 11.710 1.00 96.25 72 THR A N 1
ATOM 561 C CA . THR A 1 72 ? -17.000 -3.698 10.432 1.00 96.25 72 THR A CA 1
ATOM 562 C C . THR A 1 72 ? -15.665 -4.440 10.378 1.00 96.25 72 THR A C 1
ATOM 564 O O . THR A 1 72 ? -15.382 -5.151 9.411 1.00 96.25 72 THR A O 1
ATOM 567 N N . LEU A 1 73 ? -14.843 -4.325 11.427 1.00 96.44 73 LEU A N 1
ATOM 568 C CA . LEU A 1 73 ? -13.540 -4.989 11.488 1.00 96.44 73 LEU A CA 1
ATOM 569 C C . LEU A 1 73 ? -13.682 -6.512 11.597 1.00 96.44 73 LEU A C 1
ATOM 571 O O . LEU A 1 73 ? -12.936 -7.235 10.937 1.00 96.44 73 LEU A O 1
ATOM 575 N N . SER A 1 74 ? -14.671 -7.016 12.343 1.00 95.88 74 SER A N 1
ATOM 576 C CA . SER A 1 74 ? -14.952 -8.457 12.411 1.00 95.88 74 SER A CA 1
ATOM 577 C C . SER A 1 74 ? -15.379 -9.018 11.054 1.00 95.88 74 SER A C 1
ATOM 579 O O . SER A 1 74 ? -14.910 -10.085 10.652 1.00 95.88 74 SER A O 1
ATOM 581 N N . ALA A 1 75 ? -16.236 -8.300 10.318 1.00 96.62 75 ALA A N 1
ATOM 582 C CA . ALA A 1 75 ? -16.640 -8.686 8.968 1.00 96.62 75 ALA A CA 1
ATOM 583 C C . ALA A 1 75 ? -15.446 -8.692 7.996 1.00 96.62 75 ALA A C 1
ATOM 585 O O . ALA A 1 75 ? -15.303 -9.619 7.196 1.00 96.62 75 ALA A O 1
ATOM 586 N N . TYR A 1 76 ? -14.541 -7.716 8.117 1.00 97.38 76 TYR A N 1
ATOM 587 C CA . TYR A 1 76 ? -13.313 -7.664 7.326 1.00 97.38 76 TYR A CA 1
ATOM 588 C C . TYR A 1 76 ? -12.343 -8.804 7.643 1.00 97.38 76 TYR A C 1
ATOM 590 O O . TYR A 1 76 ? -11.827 -9.429 6.720 1.00 97.38 76 TYR A O 1
ATOM 598 N N . ILE A 1 77 ? -12.161 -9.158 8.917 1.00 96.62 77 ILE A N 1
ATOM 599 C CA . ILE A 1 77 ? -11.371 -10.335 9.309 1.00 96.62 77 ILE A CA 1
ATOM 600 C C . ILE A 1 77 ? -11.965 -11.612 8.704 1.00 96.62 77 ILE A C 1
ATOM 602 O O . ILE A 1 77 ? -11.236 -12.414 8.126 1.00 96.62 77 ILE A O 1
ATOM 606 N N . GLN A 1 78 ? -13.287 -11.792 8.784 1.00 95.81 78 GLN A N 1
ATOM 607 C CA . GLN A 1 78 ? -13.956 -12.948 8.179 1.00 95.81 78 GLN A CA 1
ATOM 608 C C . GLN A 1 78 ? -13.727 -13.006 6.664 1.00 95.81 78 GLN A C 1
ATOM 610 O O . G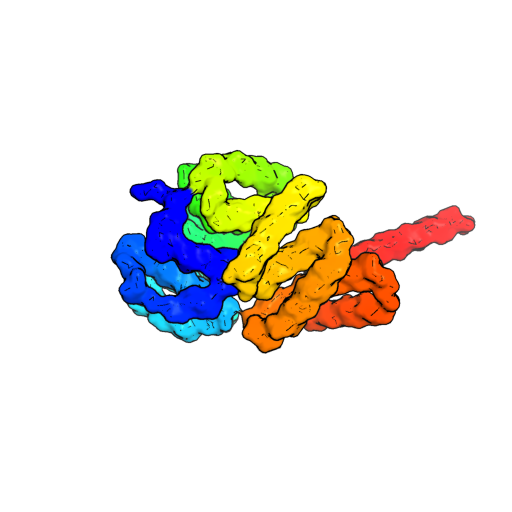LN A 1 78 ? -13.424 -14.076 6.137 1.00 95.81 78 GLN A O 1
ATOM 615 N N . TYR A 1 79 ? -13.818 -11.866 5.975 1.00 96.38 79 TYR A N 1
ATOM 616 C CA . TYR A 1 79 ? -13.489 -11.766 4.554 1.00 96.38 79 TYR A CA 1
ATOM 617 C C . TYR A 1 79 ? -12.037 -12.189 4.272 1.00 96.38 79 TYR A C 1
ATOM 619 O O . TYR A 1 79 ? -11.813 -13.038 3.410 1.00 96.38 79 TYR A O 1
ATOM 627 N N . LEU A 1 80 ? -11.062 -11.678 5.035 1.00 94.94 80 LEU A N 1
ATOM 628 C CA . LEU A 1 80 ? -9.645 -12.038 4.885 1.00 94.94 80 LEU A CA 1
ATOM 629 C C . LEU A 1 80 ? -9.376 -13.527 5.155 1.00 94.94 80 LEU A C 1
ATOM 631 O O . LEU A 1 80 ? -8.486 -14.115 4.547 1.00 94.94 80 LEU A O 1
ATOM 635 N N . GLN A 1 81 ? -10.172 -14.160 6.018 1.00 94.81 81 GLN A N 1
ATOM 636 C CA . GLN A 1 81 ? -10.138 -15.603 6.277 1.00 94.81 81 GLN A CA 1
ATOM 637 C C . GLN A 1 81 ? -10.857 -16.442 5.199 1.00 94.81 81 GLN A C 1
ATOM 639 O O . GLN A 1 81 ? -10.976 -17.659 5.346 1.00 94.81 81 GLN A O 1
ATOM 644 N N . GLY A 1 82 ? -11.356 -15.820 4.124 1.00 93.69 82 GLY A N 1
ATOM 645 C CA . GLY A 1 82 ? -12.053 -16.492 3.025 1.00 93.69 82 GLY A CA 1
ATOM 646 C C . GLY A 1 82 ? -13.520 -16.829 3.315 1.00 93.69 82 GLY A C 1
ATOM 647 O O . GLY A 1 82 ? -14.134 -17.597 2.574 1.00 93.69 82 GLY A O 1
ATOM 648 N N . ASN A 1 83 ? -14.108 -16.278 4.381 1.00 93.50 83 ASN A N 1
ATOM 649 C CA . ASN A 1 83 ? -15.520 -16.463 4.692 1.00 93.50 83 ASN A CA 1
ATOM 650 C C . ASN A 1 83 ? -16.378 -15.444 3.926 1.00 93.50 83 ASN A C 1
ATOM 652 O O . ASN A 1 83 ? -16.404 -14.253 4.246 1.00 93.50 83 ASN A O 1
ATOM 656 N N . THR A 1 84 ? -17.150 -15.931 2.954 1.00 92.06 84 THR A N 1
ATOM 657 C CA . THR A 1 84 ? -18.026 -15.108 2.103 1.00 92.06 84 THR A CA 1
ATOM 658 C C . THR A 1 84 ? -19.098 -14.345 2.884 1.00 92.06 84 THR A C 1
ATOM 660 O O . THR A 1 84 ? -19.573 -13.314 2.413 1.00 92.06 84 THR A O 1
ATOM 663 N N . ALA A 1 85 ? -19.477 -14.811 4.081 1.00 94.38 85 ALA A N 1
ATOM 664 C CA . ALA A 1 85 ? -20.407 -14.087 4.944 1.00 94.38 85 ALA A CA 1
ATOM 665 C C . ALA A 1 85 ? -19.833 -12.739 5.410 1.00 94.38 85 ALA A C 1
ATOM 667 O O . ALA A 1 85 ? -20.591 -11.780 5.543 1.00 94.38 85 ALA A O 1
ATOM 668 N N . GLY A 1 86 ? -18.509 -12.647 5.594 1.00 94.50 86 GLY A N 1
ATOM 669 C CA . GLY A 1 86 ? -17.826 -11.399 5.935 1.00 94.50 86 GLY A CA 1
ATOM 670 C C . GLY A 1 86 ? -17.957 -10.354 4.827 1.00 94.50 86 GLY A C 1
ATOM 671 O O . GLY A 1 86 ? -18.361 -9.226 5.093 1.00 94.50 86 GLY A O 1
ATOM 672 N N . GLY A 1 87 ? -17.720 -10.754 3.571 1.00 95.31 87 GLY A N 1
ATOM 673 C CA . GLY A 1 87 ? -17.894 -9.877 2.404 1.00 95.31 87 GLY A CA 1
ATOM 674 C C . GLY A 1 87 ? -19.340 -9.400 2.233 1.00 95.31 87 GLY A C 1
ATOM 675 O O . GLY A 1 87 ? -19.595 -8.201 2.159 1.00 95.31 87 GLY A O 1
ATOM 676 N N . ALA A 1 88 ? -20.310 -10.319 2.306 1.00 96.25 88 ALA A N 1
ATOM 677 C CA . ALA A 1 88 ? -21.730 -9.965 2.237 1.00 96.25 88 ALA A CA 1
ATOM 678 C C . ALA A 1 88 ? -22.153 -9.008 3.367 1.00 96.25 88 ALA A C 1
ATOM 680 O O . ALA A 1 88 ? -22.992 -8.127 3.170 1.00 96.25 88 ALA A O 1
ATOM 681 N N . LYS A 1 89 ? -21.571 -9.162 4.561 1.00 97.00 89 LYS A N 1
ATOM 682 C CA . LYS A 1 89 ? -21.823 -8.258 5.680 1.00 97.00 89 LYS A CA 1
ATOM 683 C C . LYS A 1 89 ? -21.216 -6.874 5.442 1.00 97.00 89 LYS A C 1
ATOM 685 O O . LYS A 1 89 ? -21.892 -5.886 5.710 1.00 97.00 89 LYS A O 1
ATOM 690 N N . LEU A 1 90 ? -20.000 -6.789 4.902 1.00 96.81 90 LEU A N 1
ATOM 691 C CA . LEU A 1 90 ? -19.389 -5.513 4.519 1.00 96.81 90 LEU A CA 1
ATOM 692 C C . LEU A 1 90 ? -20.234 -4.770 3.482 1.00 96.81 90 LEU A C 1
ATOM 694 O O . LEU A 1 90 ? -20.467 -3.581 3.650 1.00 96.81 90 LEU A O 1
ATOM 698 N N . GLU A 1 91 ? -20.772 -5.456 2.474 1.00 96.38 91 GLU A N 1
ATOM 699 C CA . GLU A 1 91 ? -21.669 -4.836 1.485 1.00 96.38 91 GLU A CA 1
ATOM 700 C C . GLU A 1 91 ? -22.926 -4.235 2.129 1.00 96.38 91 GLU A C 1
ATOM 702 O O . GLU A 1 91 ? -23.333 -3.123 1.788 1.00 96.38 91 GLU A O 1
ATOM 707 N N . GLN A 1 92 ? -23.515 -4.931 3.107 1.00 96.88 92 GLN A N 1
ATOM 708 C CA . GLN A 1 92 ? -24.648 -4.405 3.874 1.00 96.88 92 GLN A CA 1
ATOM 709 C C . GLN A 1 92 ? -24.265 -3.168 4.692 1.00 96.88 92 GLN A C 1
ATOM 711 O O . GLN A 1 92 ? -25.018 -2.195 4.710 1.00 96.88 92 GLN A O 1
ATOM 716 N N . LEU A 1 93 ? -23.107 -3.196 5.358 1.00 96.44 93 LEU A N 1
ATOM 717 C CA . LEU A 1 93 ? -22.616 -2.077 6.165 1.00 96.44 93 LEU A CA 1
ATOM 718 C C . LEU A 1 93 ? -22.307 -0.857 5.294 1.00 96.44 93 LEU A C 1
ATOM 720 O O . LEU A 1 93 ? -22.744 0.241 5.624 1.00 96.44 93 LEU A O 1
ATOM 724 N N . ILE A 1 94 ? -21.647 -1.057 4.149 1.00 95.56 94 ILE A N 1
ATOM 725 C CA . ILE A 1 94 ? -21.384 -0.008 3.157 1.00 95.56 94 ILE A CA 1
ATOM 726 C C . ILE A 1 94 ? -22.699 0.615 2.694 1.00 95.56 94 ILE A C 1
ATOM 728 O O . ILE A 1 94 ? -22.802 1.832 2.628 1.00 95.56 94 ILE A O 1
ATOM 732 N N . ALA A 1 95 ? -23.730 -0.182 2.405 1.00 94.88 95 ALA A N 1
ATOM 733 C CA . ALA A 1 95 ? -25.019 0.352 1.972 1.00 94.88 95 ALA A CA 1
ATOM 734 C C . ALA A 1 95 ? -25.751 1.143 3.073 1.00 94.88 95 ALA A C 1
ATOM 736 O O . ALA A 1 95 ? -26.458 2.101 2.762 1.00 94.88 95 ALA A O 1
ATOM 737 N N . ALA A 1 96 ? -25.601 0.745 4.339 1.00 94.88 96 ALA A N 1
ATOM 738 C CA . ALA A 1 96 ? -26.333 1.320 5.467 1.00 94.88 96 ALA A CA 1
ATOM 739 C C . ALA A 1 96 ? -25.640 2.526 6.129 1.00 94.88 96 ALA A C 1
ATOM 741 O O . ALA A 1 96 ? -26.331 3.385 6.673 1.00 94.88 96 ALA A O 1
ATOM 742 N N . HIS A 1 97 ? -24.305 2.597 6.088 1.00 92.62 97 HIS A N 1
ATOM 743 C CA . HIS A 1 97 ? -23.493 3.512 6.903 1.00 92.62 97 HIS A CA 1
ATOM 744 C C . HIS A 1 97 ? -22.408 4.232 6.081 1.00 92.62 97 HIS A C 1
ATOM 746 O O . HIS A 1 97 ? -21.237 4.268 6.456 1.00 92.62 97 HIS A O 1
ATOM 752 N N . GLN A 1 98 ? -22.796 4.802 4.936 1.00 88.06 98 GLN A N 1
ATOM 753 C CA . GLN A 1 98 ? -21.880 5.439 3.971 1.00 88.06 98 GLN A CA 1
ATOM 754 C C . GLN A 1 98 ? -21.138 6.669 4.511 1.00 88.06 98 GLN A C 1
ATOM 756 O O . GLN A 1 98 ? -20.124 7.063 3.943 1.00 88.06 98 GLN A O 1
ATOM 761 N N . ASP A 1 99 ? -21.639 7.284 5.578 1.00 86.94 99 ASP A N 1
ATOM 762 C CA . ASP A 1 99 ? -21.094 8.478 6.229 1.00 86.94 99 ASP A CA 1
ATOM 763 C C . ASP A 1 99 ? -20.165 8.159 7.413 1.00 86.94 99 ASP A C 1
ATOM 765 O O . ASP A 1 99 ? -19.533 9.060 7.966 1.00 86.94 99 ASP A O 1
ATOM 769 N N . THR A 1 100 ? -20.052 6.884 7.796 1.00 89.88 100 THR A N 1
ATOM 770 C CA . THR A 1 100 ? -19.226 6.453 8.926 1.00 89.88 100 THR A CA 1
ATOM 771 C C . THR A 1 100 ? -17.792 6.173 8.479 1.00 89.88 100 THR A C 1
ATOM 773 O O . THR A 1 100 ? -17.552 5.299 7.649 1.00 89.88 100 THR A O 1
ATOM 776 N N . GLU A 1 101 ? -16.820 6.846 9.101 1.00 90.94 101 GLU A N 1
ATOM 777 C CA . GLU A 1 101 ? -15.391 6.766 8.760 1.00 90.94 101 GLU A CA 1
ATOM 778 C C . GLU A 1 101 ? -14.853 5.329 8.649 1.00 90.94 101 GLU A C 1
ATOM 780 O O . GLU A 1 101 ? -14.288 4.960 7.621 1.00 90.94 101 GLU A O 1
ATOM 785 N N . ILE A 1 102 ? -15.041 4.486 9.672 1.00 92.56 102 ILE A N 1
ATOM 786 C CA . ILE A 1 102 ? -14.501 3.116 9.639 1.00 92.56 102 ILE A CA 1
ATOM 787 C C . ILE A 1 102 ? -15.098 2.291 8.490 1.00 92.56 102 ILE A C 1
ATOM 789 O O . ILE A 1 102 ? -14.381 1.525 7.843 1.00 92.56 102 ILE A O 1
ATOM 793 N N . VAL A 1 103 ? -16.390 2.477 8.202 1.00 94.75 103 VAL A N 1
ATOM 794 C CA . VAL A 1 103 ? -17.090 1.798 7.104 1.00 94.75 103 VAL A CA 1
ATOM 795 C C . VAL A 1 103 ? -16.567 2.295 5.763 1.0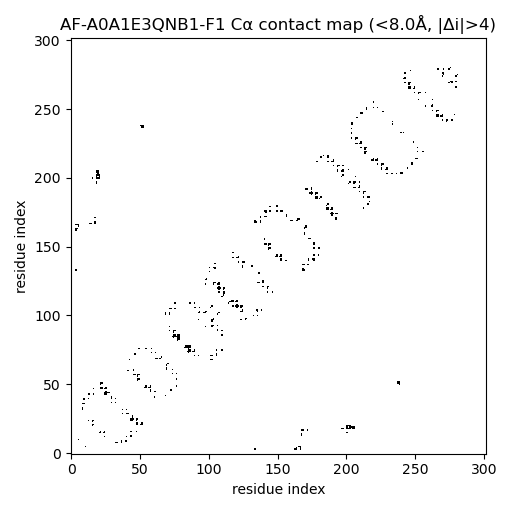0 94.75 103 VAL A C 1
ATOM 797 O O . VAL A 1 103 ? -16.356 1.486 4.865 1.00 94.75 103 VAL A O 1
ATOM 800 N N . GLN A 1 104 ? -16.286 3.592 5.630 1.00 94.56 104 GLN A N 1
ATOM 801 C CA . GLN A 1 104 ? -15.671 4.149 4.428 1.00 94.56 104 GLN A CA 1
ATOM 802 C C . GLN A 1 104 ? -14.277 3.572 4.180 1.00 94.56 104 GLN A C 1
ATOM 804 O O . GLN A 1 104 ? -14.011 3.086 3.085 1.00 94.56 104 GLN A O 1
ATOM 809 N N . ILE A 1 105 ? -13.404 3.580 5.191 1.00 95.25 105 ILE A N 1
ATOM 810 C CA . ILE A 1 105 ? -12.017 3.112 5.062 1.00 95.25 105 ILE A CA 1
ATOM 811 C C . ILE A 1 105 ? -11.988 1.618 4.727 1.00 95.25 105 ILE A C 1
ATOM 813 O O . ILE A 1 105 ? -11.404 1.208 3.724 1.00 95.25 105 ILE A O 1
ATOM 817 N N . ILE A 1 106 ? -12.632 0.790 5.552 1.00 96.88 106 ILE A N 1
ATOM 818 C CA . ILE A 1 106 ? -12.617 -0.667 5.379 1.00 96.88 106 ILE A CA 1
ATOM 819 C C . ILE A 1 106 ? -13.428 -1.080 4.151 1.00 96.88 106 ILE A C 1
ATOM 821 O O . ILE A 1 106 ? -13.010 -1.968 3.408 1.00 96.88 106 ILE A O 1
ATOM 825 N N . GLY A 1 107 ? -14.552 -0.411 3.897 1.00 96.38 107 GLY A N 1
ATOM 826 C CA . GLY A 1 107 ? -15.391 -0.656 2.733 1.00 96.38 107 GLY A CA 1
ATOM 827 C C . GLY A 1 107 ? -14.688 -0.321 1.423 1.00 96.38 107 GLY A C 1
ATOM 828 O O . GLY A 1 107 ? -14.724 -1.131 0.503 1.00 96.38 107 GLY A O 1
ATOM 829 N N . ALA A 1 108 ? -13.978 0.806 1.342 1.00 96.81 108 ALA A N 1
ATOM 830 C CA . ALA A 1 108 ? -13.189 1.165 0.165 1.00 96.81 108 ALA A CA 1
ATOM 831 C C . ALA A 1 108 ? -12.066 0.148 -0.095 1.00 96.81 108 ALA A C 1
ATOM 833 O O . ALA A 1 108 ? -11.894 -0.301 -1.228 1.00 96.81 108 ALA A O 1
ATOM 834 N N . ILE A 1 109 ? -11.350 -0.281 0.953 1.00 96.50 109 ILE A N 1
ATOM 835 C CA . ILE A 1 109 ? -10.331 -1.337 0.839 1.00 96.50 109 ILE A CA 1
ATOM 836 C C . ILE A 1 109 ? -10.959 -2.648 0.345 1.00 96.50 109 ILE A C 1
ATOM 838 O O . ILE A 1 109 ? -10.397 -3.303 -0.535 1.00 96.50 109 ILE A O 1
ATOM 842 N N . TYR A 1 110 ? -12.122 -3.030 0.880 1.00 96.94 110 TYR A N 1
ATOM 843 C CA . TYR A 1 110 ? -12.859 -4.216 0.444 1.00 96.94 110 TYR A CA 1
ATOM 844 C C . TYR A 1 110 ? -13.282 -4.123 -1.026 1.00 96.94 110 TYR A C 1
ATOM 846 O O . TYR A 1 110 ? -13.007 -5.052 -1.775 1.00 96.94 110 TYR A O 1
ATOM 854 N N . LEU A 1 111 ? -13.878 -3.011 -1.466 1.00 96.44 111 LEU A N 1
ATOM 855 C CA . LEU A 1 111 ? -14.322 -2.823 -2.853 1.00 96.44 111 LEU A CA 1
ATOM 856 C C . LEU A 1 111 ? -13.167 -2.971 -3.851 1.00 96.44 111 LEU A C 1
ATOM 858 O O . LEU A 1 111 ? -13.299 -3.671 -4.856 1.00 96.44 111 LEU A O 1
ATOM 862 N N . VAL A 1 112 ? -12.008 -2.389 -3.538 1.00 95.25 112 VAL A N 1
ATOM 863 C CA . VAL A 1 112 ? -10.813 -2.513 -4.381 1.00 95.25 112 VAL A CA 1
ATOM 864 C C . VAL A 1 112 ? -10.293 -3.950 -4.388 1.00 95.25 112 VAL A C 1
ATOM 866 O O . VAL A 1 112 ? -10.035 -4.499 -5.456 1.00 95.25 112 VAL A O 1
ATOM 869 N N . LYS A 1 113 ? -10.157 -4.588 -3.219 1.00 91.69 113 LYS A N 1
ATOM 870 C CA . LYS A 1 113 ? -9.552 -5.927 -3.119 1.00 91.69 113 LYS A CA 1
ATOM 871 C C . LYS A 1 113 ? -10.459 -7.059 -3.603 1.00 91.69 113 LYS A C 1
ATOM 873 O O . LYS A 1 113 ? -9.958 -8.010 -4.190 1.00 91.69 113 LYS A O 1
ATOM 878 N N . ALA A 1 114 ? -11.756 -6.990 -3.320 1.00 92.31 114 ALA A N 1
ATOM 879 C CA . ALA A 1 114 ? -12.709 -8.049 -3.641 1.00 92.31 114 ALA A CA 1
ATOM 880 C C . ALA A 1 114 ? -13.262 -7.911 -5.064 1.00 92.31 114 ALA A C 1
ATOM 882 O O . ALA A 1 114 ? -13.429 -8.915 -5.756 1.00 92.31 114 ALA A O 1
ATOM 883 N N . ASN A 1 115 ? -13.524 -6.674 -5.504 1.00 89.62 115 ASN A N 1
ATOM 884 C CA . ASN A 1 115 ? -14.308 -6.406 -6.712 1.00 89.62 115 ASN A CA 1
ATOM 885 C C . ASN A 1 115 ? -13.525 -5.660 -7.801 1.00 89.62 115 ASN A C 1
ATOM 887 O O . ASN A 1 115 ? -14.084 -5.418 -8.869 1.00 89.62 115 ASN A O 1
ATOM 891 N N . ALA A 1 116 ? -12.267 -5.272 -7.542 1.00 91.50 116 ALA A N 1
ATOM 892 C CA . ALA A 1 116 ? -11.509 -4.341 -8.384 1.00 91.50 116 ALA A CA 1
ATOM 893 C C . ALA A 1 116 ? -12.268 -3.021 -8.655 1.00 91.50 116 ALA A C 1
ATOM 895 O O . ALA A 1 116 ? -12.038 -2.353 -9.663 1.00 91.50 116 ALA A O 1
ATOM 896 N N . ASP A 1 117 ? -13.177 -2.637 -7.750 1.00 95.06 117 ASP A N 1
ATOM 897 C CA . ASP A 1 117 ? -14.075 -1.494 -7.913 1.00 95.06 117 ASP A CA 1
ATOM 898 C C . ASP A 1 117 ? -13.465 -0.224 -7.304 1.00 95.06 117 ASP A C 1
ATOM 900 O O . ASP A 1 117 ? -13.795 0.209 -6.195 1.00 95.06 117 ASP A O 1
ATOM 904 N N . VAL A 1 118 ? -12.518 0.361 -8.039 1.00 95.38 118 VAL A N 1
ATOM 905 C CA . VAL A 1 118 ? -11.831 1.598 -7.637 1.00 95.38 118 VAL A CA 1
ATOM 906 C C . VAL A 1 118 ? -12.778 2.802 -7.673 1.00 95.38 118 VAL A C 1
ATOM 908 O O . VAL A 1 118 ? -12.728 3.651 -6.782 1.00 95.38 118 VAL A O 1
ATOM 911 N N . ASP A 1 119 ? -13.676 2.874 -8.659 1.00 94.69 119 ASP A N 1
ATOM 912 C CA . ASP A 1 119 ? -14.621 3.988 -8.799 1.00 94.69 119 ASP A CA 1
ATOM 913 C C . ASP A 1 119 ? -15.675 3.991 -7.679 1.00 94.69 119 ASP A C 1
ATOM 915 O O . ASP A 1 119 ? -15.997 5.051 -7.125 1.00 94.69 119 ASP A O 1
ATOM 919 N N . GLY A 1 120 ? -16.178 2.814 -7.289 1.00 95.00 120 GLY A N 1
ATOM 920 C CA . GLY A 1 120 ? -17.068 2.648 -6.142 1.00 95.00 120 GLY A CA 1
ATOM 921 C C . GLY A 1 120 ? -16.399 3.041 -4.826 1.00 95.00 120 GLY A C 1
ATOM 922 O O . GLY A 1 120 ? -16.994 3.764 -4.026 1.00 95.00 120 GLY A O 1
ATOM 923 N N . ALA A 1 121 ? -15.133 2.662 -4.630 1.00 96.44 121 ALA A N 1
ATOM 924 C CA . ALA A 1 121 ? -14.348 3.063 -3.463 1.00 96.44 121 ALA A CA 1
ATOM 925 C C . ALA A 1 121 ? -14.130 4.588 -3.392 1.00 96.44 121 ALA A C 1
ATOM 927 O O . ALA A 1 121 ? -14.336 5.194 -2.339 1.00 96.44 121 ALA A O 1
ATOM 928 N N . ILE A 1 122 ? -13.792 5.231 -4.518 1.00 95.38 122 ILE A N 1
ATOM 929 C CA . ILE A 1 122 ? -13.686 6.698 -4.619 1.00 95.38 122 ILE A CA 1
ATOM 930 C C . ILE A 1 122 ? -15.027 7.364 -4.286 1.00 95.38 122 ILE A C 1
ATOM 932 O O . ILE A 1 122 ? -15.059 8.364 -3.564 1.00 95.38 122 ILE A O 1
ATOM 936 N N . THR A 1 123 ? -16.132 6.816 -4.795 1.00 94.25 123 THR A N 1
ATOM 937 C CA . THR A 1 123 ? -17.487 7.326 -4.538 1.00 94.25 123 THR A CA 1
ATOM 938 C C . THR A 1 123 ? -17.837 7.242 -3.054 1.00 94.25 123 THR A C 1
ATOM 940 O O . THR A 1 123 ? -18.274 8.237 -2.477 1.00 94.25 123 THR A O 1
ATOM 943 N N . LEU A 1 124 ? -17.578 6.096 -2.415 1.00 94.50 124 LEU A N 1
ATOM 944 C CA . LEU A 1 124 ? -17.816 5.891 -0.986 1.00 94.50 124 LEU A CA 1
ATOM 945 C C . LEU A 1 124 ? -17.067 6.932 -0.141 1.00 94.50 124 LEU A C 1
ATOM 947 O O . LEU A 1 124 ? -17.687 7.630 0.659 1.00 94.50 124 LEU A O 1
ATOM 951 N N . LEU A 1 125 ? -15.765 7.107 -0.378 1.00 93.38 125 LEU A N 1
ATOM 952 C CA . LEU A 1 125 ? -14.930 8.065 0.363 1.00 93.38 125 LEU A CA 1
ATOM 953 C C . LEU A 1 125 ? -15.309 9.529 0.097 1.00 93.38 125 LEU A C 1
ATOM 955 O O . LEU A 1 125 ? -15.102 10.389 0.948 1.00 93.38 125 LEU A O 1
ATOM 959 N N . SER A 1 126 ? -15.899 9.818 -1.065 1.00 90.00 126 SER A N 1
ATOM 960 C CA . SER A 1 126 ? -16.356 11.166 -1.425 1.00 90.00 126 SER A CA 1
ATOM 961 C C . SER A 1 126 ? -17.706 11.544 -0.793 1.00 90.00 126 SER A C 1
ATOM 963 O O . SER A 1 126 ? -18.166 12.665 -0.994 1.00 90.00 126 SER A O 1
ATOM 965 N N . THR A 1 127 ? -18.362 10.641 -0.052 1.00 84.50 127 THR A N 1
ATOM 966 C CA . THR A 1 127 ? -19.721 10.866 0.480 1.00 84.50 127 THR A CA 1
ATOM 967 C C . THR A 1 127 ? -19.741 11.848 1.661 1.00 84.50 127 THR A C 1
ATOM 969 O O . THR A 1 127 ? -20.677 12.637 1.787 1.00 84.50 127 THR A O 1
ATOM 972 N N . SER A 1 128 ? -18.695 11.882 2.493 1.00 71.12 128 SER A N 1
ATOM 973 C CA . SER A 1 128 ? -18.626 12.749 3.686 1.00 71.12 128 SER A CA 1
ATOM 974 C C . SER A 1 128 ? -18.024 14.130 3.393 1.00 71.12 128 SER A C 1
ATOM 976 O O . SER A 1 128 ? -17.020 14.519 3.984 1.00 71.12 128 SER A O 1
ATOM 978 N N . THR A 1 129 ? -18.633 14.905 2.490 1.00 63.88 129 THR A N 1
ATOM 979 C CA . THR A 1 129 ? -18.075 16.198 2.035 1.00 63.88 129 THR A CA 1
ATOM 980 C C . THR A 1 129 ? -18.041 17.302 3.097 1.00 63.88 129 THR A C 1
ATOM 982 O O . THR A 1 129 ? -17.284 18.257 2.947 1.00 63.88 129 THR A O 1
ATOM 985 N N . GLU A 1 130 ? -18.870 17.223 4.144 1.00 62.25 130 GLU A N 1
ATOM 986 C CA . GLU A 1 130 ? -18.975 18.291 5.155 1.00 62.25 130 GLU A CA 1
ATOM 987 C C . GLU A 1 130 ? -17.883 18.214 6.235 1.00 62.25 13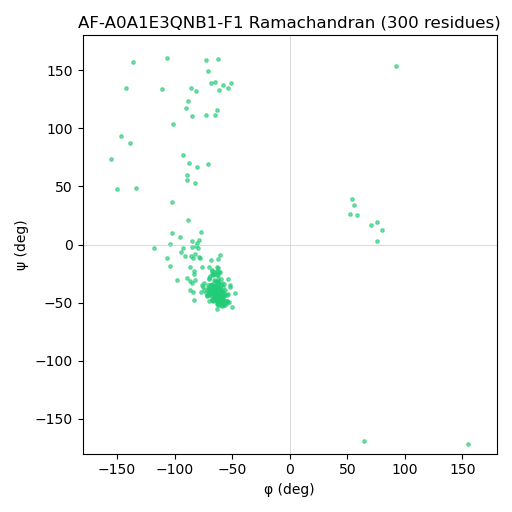0 GLU A C 1
ATOM 989 O O . GLU A 1 130 ? -17.453 19.247 6.748 1.00 62.25 130 GLU A O 1
ATOM 994 N N . SER A 1 131 ? -17.407 17.009 6.563 1.00 67.50 131 SER A N 1
ATOM 995 C CA . SER A 1 131 ? -16.311 16.782 7.513 1.00 67.50 131 SER A CA 1
ATOM 996 C C . SER A 1 131 ? -15.625 15.443 7.202 1.00 67.50 131 SER A C 1
ATOM 998 O O . SER A 1 131 ? -15.852 14.454 7.899 1.00 67.50 131 SER A O 1
ATOM 1000 N N . PRO A 1 132 ? -14.832 15.370 6.119 1.00 73.69 132 PRO A N 1
ATOM 1001 C CA . PRO A 1 132 ? -14.133 14.143 5.764 1.00 73.69 132 PRO A CA 1
ATOM 1002 C C . PRO A 1 132 ? -13.042 13.840 6.794 1.00 73.69 132 PRO A C 1
ATOM 1004 O O . PRO A 1 132 ? -12.325 14.741 7.239 1.00 73.69 132 PRO A O 1
ATOM 1007 N N . SER A 1 133 ? -12.900 12.566 7.161 1.00 85.81 133 SER A N 1
ATOM 1008 C CA . SER A 1 133 ? -11.803 12.147 8.029 1.00 85.81 133 SER A CA 1
ATOM 1009 C C . SER A 1 133 ? -10.468 12.211 7.284 1.00 85.81 133 SER A C 1
ATOM 1011 O O . SER A 1 133 ? -10.404 12.005 6.068 1.00 85.81 133 SER A O 1
ATOM 1013 N N . MET A 1 134 ? -9.381 12.484 8.011 1.00 88.38 134 MET A N 1
ATOM 1014 C CA . MET A 1 134 ? -8.040 12.553 7.415 1.00 88.38 134 MET A CA 1
ATOM 1015 C C . MET A 1 134 ? -7.622 11.215 6.793 1.00 88.38 134 MET A C 1
ATOM 1017 O O . MET A 1 134 ? -6.957 11.200 5.760 1.00 88.38 134 MET A O 1
ATOM 1021 N N . GLU A 1 135 ? -8.042 10.093 7.380 1.00 91.69 135 GLU A N 1
ATOM 1022 C CA . GLU A 1 135 ? -7.766 8.762 6.835 1.00 91.69 135 GLU A CA 1
ATOM 1023 C C . GLU A 1 135 ? -8.536 8.492 5.543 1.00 91.69 135 GLU A C 1
ATOM 1025 O O . GLU A 1 135 ? -7.951 8.000 4.575 1.00 91.69 135 GLU A O 1
ATOM 1030 N N . SER A 1 136 ? -9.823 8.861 5.495 1.00 92.62 136 SER A N 1
ATOM 1031 C CA . SER A 1 136 ? -10.625 8.765 4.273 1.00 92.62 136 SER A CA 1
ATOM 1032 C C . SER A 1 136 ? -10.022 9.616 3.155 1.00 92.62 136 SER A C 1
ATOM 1034 O O . SER A 1 136 ? -9.969 9.174 2.009 1.00 92.62 136 SER A O 1
ATOM 1036 N N . ILE A 1 137 ? -9.505 10.804 3.486 1.00 92.06 137 ILE A N 1
ATOM 1037 C CA . ILE A 1 137 ? -8.791 11.676 2.545 1.00 92.06 137 ILE A CA 1
ATOM 1038 C C . ILE A 1 137 ? -7.516 11.011 2.030 1.00 92.06 137 ILE A C 1
ATOM 1040 O O . ILE A 1 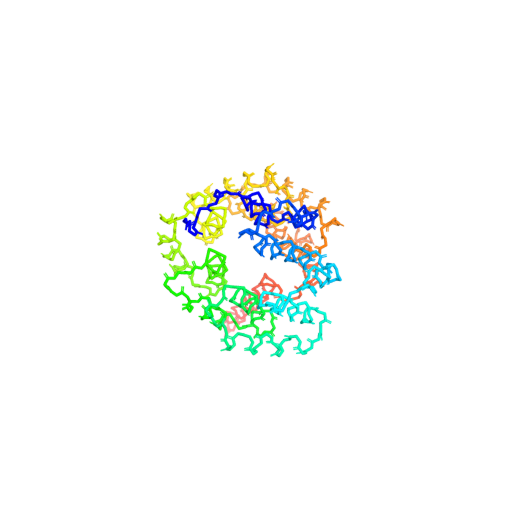137 ? -7.309 10.967 0.819 1.00 92.06 137 ILE A O 1
ATOM 1044 N N . LEU A 1 138 ? -6.655 10.507 2.920 1.00 94.56 138 LEU A N 1
ATOM 1045 C CA . LEU A 1 138 ? -5.412 9.840 2.527 1.00 94.56 138 LEU A CA 1
ATOM 1046 C C . LEU A 1 138 ? -5.704 8.698 1.544 1.00 94.56 138 LEU A C 1
ATOM 1048 O O . LEU A 1 138 ? -5.096 8.631 0.474 1.00 94.56 138 LEU A O 1
ATOM 1052 N N . LEU A 1 139 ? -6.679 7.846 1.874 1.00 95.75 139 LEU A N 1
ATOM 1053 C CA . LEU A 1 139 ? -7.070 6.728 1.022 1.00 95.75 139 LEU A CA 1
ATOM 1054 C C . LEU A 1 139 ? -7.671 7.203 -0.307 1.00 95.75 139 LEU A C 1
ATOM 1056 O O . LEU A 1 139 ? -7.340 6.661 -1.360 1.00 95.75 139 LEU A O 1
ATOM 1060 N N . LEU A 1 140 ? -8.509 8.241 -0.291 1.00 95.44 140 LEU A N 1
ATOM 1061 C CA . LEU A 1 140 ? -9.088 8.821 -1.501 1.00 95.44 140 LEU A CA 1
ATOM 1062 C C .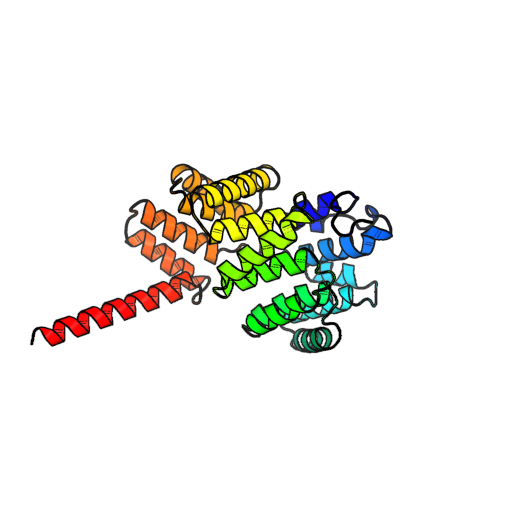 LEU A 1 140 ? -8.002 9.347 -2.444 1.00 95.44 140 LEU A C 1
ATOM 1064 O O . LEU A 1 140 ? -8.038 9.060 -3.641 1.00 95.44 140 LEU A O 1
ATOM 1068 N N . LEU A 1 141 ? -7.013 10.073 -1.918 1.00 95.75 141 LEU A N 1
ATOM 1069 C CA . LEU A 1 141 ? -5.885 10.572 -2.702 1.00 95.75 141 LEU A CA 1
ATOM 1070 C C . LEU A 1 141 ? -5.076 9.419 -3.307 1.00 95.75 141 LEU A C 1
ATOM 1072 O O . LEU A 1 141 ? -4.771 9.461 -4.500 1.00 95.75 141 LEU A O 1
ATOM 1076 N N . GLN A 1 142 ? -4.806 8.363 -2.533 1.00 95.12 142 GLN A N 1
ATOM 1077 C CA . GLN A 1 142 ? -4.128 7.164 -3.030 1.00 95.12 142 GLN A CA 1
ATOM 1078 C C . GLN A 1 142 ? -4.912 6.499 -4.172 1.00 95.12 142 GLN A C 1
ATOM 1080 O O . GLN A 1 142 ? -4.343 6.203 -5.223 1.00 95.12 142 GLN A O 1
ATOM 1085 N N . LEU A 1 143 ? -6.226 6.319 -4.020 1.00 96.00 143 LEU A N 1
ATOM 1086 C CA . LEU A 1 143 ? -7.068 5.729 -5.063 1.00 96.00 143 LEU A CA 1
ATOM 1087 C C . LEU A 1 143 ? -7.154 6.610 -6.310 1.00 96.00 143 LEU A C 1
ATOM 1089 O O . LEU A 1 143 ? -7.123 6.094 -7.424 1.00 96.00 143 LEU A O 1
ATOM 1093 N N . ARG A 1 144 ? -7.203 7.939 -6.159 1.00 95.81 144 ARG A N 1
ATOM 1094 C CA . ARG A 1 144 ? -7.150 8.861 -7.301 1.00 95.81 144 ARG A CA 1
ATOM 1095 C C . ARG A 1 144 ? -5.832 8.754 -8.061 1.00 95.81 144 ARG A C 1
ATOM 1097 O O . ARG A 1 144 ? -5.857 8.784 -9.288 1.00 95.81 144 ARG A O 1
ATOM 1104 N N . ILE A 1 145 ? -4.699 8.623 -7.368 1.00 94.81 145 ILE A N 1
ATOM 1105 C CA . ILE A 1 145 ? -3.394 8.401 -8.011 1.00 94.81 145 ILE A CA 1
ATOM 1106 C C . ILE A 1 145 ? -3.432 7.101 -8.824 1.00 94.81 145 ILE A C 1
ATOM 1108 O O . ILE A 1 145 ? -3.120 7.119 -10.016 1.00 94.81 145 ILE A O 1
ATOM 1112 N N . LEU A 1 146 ? -3.885 6.004 -8.207 1.00 91.06 146 LEU A N 1
ATOM 1113 C CA . LEU A 1 146 ? -3.981 4.691 -8.853 1.00 91.06 146 LEU A CA 1
ATOM 1114 C C . LEU A 1 146 ? -4.959 4.677 -10.039 1.00 91.06 146 LEU A C 1
ATOM 1116 O O . LEU A 1 146 ? -4.713 3.984 -11.019 1.00 91.06 146 LEU A O 1
ATOM 1120 N N . ASN A 1 147 ? -6.022 5.484 -9.996 1.00 93.56 147 ASN A N 1
ATOM 1121 C CA . ASN A 1 147 ? -7.007 5.616 -11.074 1.00 93.56 147 ASN A CA 1
ATOM 1122 C C . ASN A 1 147 ? -6.632 6.682 -12.127 1.00 93.56 147 ASN A C 1
ATOM 1124 O O . ASN A 1 147 ? -7.500 7.227 -12.807 1.00 93.56 147 ASN A O 1
ATOM 1128 N N . HIS A 1 148 ? -5.351 7.055 -12.239 1.00 92.88 148 HIS A N 1
ATOM 1129 C CA . HIS A 1 148 ? -4.849 8.063 -13.188 1.00 92.88 148 HIS A CA 1
ATOM 1130 C C . HIS A 1 148 ? -5.488 9.466 -13.055 1.00 92.88 148 HIS A C 1
ATOM 1132 O O . HIS A 1 148 ? -5.487 10.262 -13.995 1.00 92.88 148 HIS A O 1
ATOM 1138 N N . GLN A 1 149 ? -6.000 9.815 -11.872 1.00 95.44 149 GLN A N 1
ATOM 1139 C CA . GLN A 1 149 ? -6.628 11.103 -11.549 1.00 95.44 149 GLN A CA 1
ATOM 1140 C C . GLN A 1 149 ? -5.695 12.034 -10.752 1.00 95.44 149 GLN A C 1
ATOM 1142 O O . GLN A 1 149 ? -6.141 12.800 -9.892 1.00 95.44 149 GLN A O 1
ATOM 1147 N N . LEU A 1 150 ? -4.393 12.015 -11.046 1.00 95.56 150 LEU A N 1
ATOM 1148 C CA . LEU A 1 150 ? -3.376 12.785 -10.318 1.00 95.56 150 LEU A CA 1
ATOM 1149 C C . LEU A 1 150 ? -3.669 14.301 -10.210 1.00 95.56 150 LEU A C 1
ATOM 1151 O O . LEU A 1 150 ? -3.536 14.845 -9.113 1.00 95.56 150 LEU A O 1
ATOM 1155 N N . PRO A 1 151 ? -4.141 15.009 -11.260 1.00 95.62 151 PRO A N 1
ATOM 1156 C CA . PRO A 1 151 ? -4.485 16.428 -11.130 1.00 95.62 151 PRO A CA 1
ATOM 1157 C C . PRO A 1 151 ? -5.617 16.698 -10.128 1.00 95.62 151 PRO A C 1
ATOM 1159 O O . PRO A 1 151 ? -5.629 17.744 -9.476 1.00 95.62 151 PRO A O 1
ATOM 1162 N N . LEU A 1 152 ? -6.571 15.767 -9.993 1.00 94.25 152 LEU A N 1
ATOM 1163 C CA . LEU A 1 152 ? -7.643 15.873 -9.001 1.00 94.25 152 LEU A CA 1
ATOM 1164 C C . LEU A 1 152 ? -7.099 15.642 -7.591 1.00 94.25 152 LEU A C 1
ATOM 1166 O O . LEU A 1 152 ? -7.411 16.435 -6.706 1.00 94.25 152 LEU A O 1
ATOM 1170 N N . ALA A 1 153 ? -6.237 14.636 -7.408 1.00 95.12 153 ALA A N 1
ATOM 1171 C CA . ALA A 1 153 ? -5.572 14.379 -6.131 1.00 95.12 153 ALA A CA 1
ATOM 1172 C C . ALA A 1 153 ? -4.761 15.600 -5.658 1.00 95.12 153 ALA A C 1
ATOM 1174 O O . ALA A 1 153 ? -4.930 16.067 -4.534 1.00 95.12 153 ALA A O 1
ATOM 1175 N N . ALA A 1 154 ? -3.955 16.197 -6.542 1.00 94.94 154 ALA A N 1
ATOM 1176 C CA . ALA A 1 154 ? -3.180 17.394 -6.219 1.00 94.94 154 ALA A CA 1
ATOM 1177 C C . ALA A 1 154 ? -4.075 18.587 -5.838 1.00 94.94 154 ALA A C 1
ATOM 1179 O O . ALA A 1 154 ? -3.788 19.307 -4.881 1.00 94.94 154 ALA A O 1
ATOM 1180 N N . LYS A 1 155 ? -5.190 18.793 -6.551 1.00 93.25 155 LYS A N 1
ATOM 1181 C CA . LYS A 1 155 ? -6.153 19.860 -6.237 1.00 93.25 155 LYS A CA 1
ATOM 1182 C C . LYS A 1 155 ? -6.800 19.668 -4.863 1.00 93.25 155 LYS A C 1
ATOM 1184 O O . LYS A 1 155 ? -7.001 20.649 -4.152 1.00 93.25 155 LYS A O 1
ATOM 1189 N N . GLU A 1 156 ? -7.152 18.436 -4.520 1.00 90.50 156 GLU A N 1
ATOM 1190 C CA . GLU A 1 156 ? -7.789 18.078 -3.253 1.00 90.50 156 GLU A CA 1
ATOM 1191 C C . GLU A 1 156 ? -6.813 18.220 -2.073 1.00 90.50 156 GLU A C 1
ATOM 1193 O O . GLU A 1 156 ? -7.135 18.888 -1.088 1.00 90.50 156 GLU A O 1
ATOM 1198 N N . LEU A 1 157 ? -5.567 17.758 -2.228 1.00 92.12 157 LEU A N 1
ATOM 1199 C CA . LEU A 1 157 ? -4.500 17.960 -1.243 1.00 92.12 157 LEU A CA 1
ATOM 1200 C C . LEU A 1 157 ? -4.300 19.447 -0.894 1.00 92.12 157 LEU A C 1
ATOM 1202 O O . LEU A 1 157 ? -4.202 19.803 0.279 1.00 92.12 157 LEU A O 1
ATOM 1206 N N . GLN A 1 158 ? -4.302 20.341 -1.891 1.00 91.00 158 GLN A N 1
ATOM 1207 C CA . GLN A 1 158 ? -4.140 21.788 -1.672 1.00 91.00 158 GLN A CA 1
ATOM 1208 C C . GLN A 1 158 ? -5.255 22.413 -0.816 1.00 91.00 158 GLN A C 1
ATOM 1210 O O . GLN A 1 158 ? -5.043 23.447 -0.173 1.00 91.00 158 GLN A O 1
ATOM 1215 N N . GLN A 1 159 ? -6.452 21.823 -0.813 1.00 86.88 159 GLN A N 1
ATOM 1216 C CA . GLN A 1 159 ? -7.564 22.291 0.018 1.00 86.88 159 GLN A CA 1
ATOM 1217 C C . GLN A 1 159 ? -7.376 21.860 1.473 1.00 86.88 159 GLN A C 1
ATOM 1219 O O . GLN A 1 159 ? -7.598 22.659 2.382 1.00 86.88 159 GLN A O 1
ATOM 1224 N N . ILE A 1 160 ? -6.912 20.630 1.678 1.00 84.62 160 ILE A N 1
ATOM 1225 C CA . ILE A 1 160 ? -6.866 19.975 2.989 1.00 84.62 160 ILE A CA 1
ATOM 1226 C C . ILE A 1 160 ? -5.582 20.317 3.747 1.00 84.62 160 ILE A C 1
ATOM 1228 O O . ILE A 1 160 ? -5.616 20.479 4.965 1.00 84.62 160 ILE A O 1
ATOM 1232 N N . LYS A 1 161 ? -4.468 20.550 3.041 1.00 84.38 161 LYS A N 1
ATOM 1233 C CA . LYS A 1 161 ? -3.183 20.943 3.644 1.00 84.38 161 LYS A CA 1
ATOM 1234 C C . LYS A 1 161 ? -3.299 22.179 4.545 1.00 84.38 161 LYS A C 1
ATOM 1236 O O . LYS A 1 161 ? -2.585 22.298 5.531 1.00 84.38 161 LYS A O 1
ATOM 1241 N N . LYS A 1 162 ? -4.240 23.084 4.256 1.00 82.88 162 LYS A N 1
ATOM 1242 C CA . LYS A 1 162 ? -4.491 24.290 5.067 1.00 82.88 162 LYS A CA 1
ATOM 1243 C C . LYS A 1 162 ? -5.110 24.000 6.437 1.00 82.88 162 LYS A C 1
ATOM 1245 O O . LYS A 1 162 ? -5.085 24.881 7.289 1.00 82.88 162 LYS A O 1
ATOM 1250 N N . LEU A 1 163 ? -5.704 22.822 6.616 1.00 77.06 163 LEU A N 1
ATOM 1251 C CA . LEU A 1 163 ? -6.472 22.455 7.805 1.00 77.06 163 LEU A CA 1
ATOM 1252 C C . LEU A 1 163 ? -5.648 21.636 8.807 1.00 77.06 163 LEU A C 1
ATOM 1254 O O . LEU A 1 163 ? -5.893 21.749 10.000 1.00 77.06 163 LEU A O 1
ATOM 1258 N N . ALA A 1 164 ? -4.678 20.842 8.339 1.00 80.00 164 ALA A N 1
ATOM 1259 C CA . ALA A 1 164 ? -3.978 19.858 9.172 1.00 80.00 164 ALA A CA 1
ATOM 1260 C C . ALA A 1 164 ? -2.522 19.603 8.721 1.00 80.00 164 ALA A C 1
ATOM 1262 O O . ALA A 1 164 ? -2.090 18.465 8.571 1.00 80.00 164 ALA A O 1
ATOM 1263 N N . GLN A 1 165 ? -1.760 20.673 8.481 1.00 80.62 165 GLN A N 1
ATOM 1264 C CA . GLN A 1 165 ? -0.367 20.615 7.998 1.00 80.62 165 GLN A CA 1
ATOM 1265 C C . GLN A 1 165 ? 0.609 19.867 8.927 1.00 80.62 165 GLN A C 1
ATOM 1267 O O . GLN A 1 165 ? 1.557 19.250 8.448 1.00 80.62 165 GLN A O 1
ATOM 1272 N N . ASP A 1 166 ? 0.358 19.866 10.237 1.00 84.31 166 ASP A N 1
ATOM 1273 C CA . ASP A 1 166 ? 1.206 19.163 11.209 1.00 84.31 166 ASP A CA 1
ATOM 1274 C C . ASP A 1 166 ? 0.831 17.680 11.361 1.00 84.31 166 ASP A C 1
ATOM 1276 O O . ASP A 1 166 ? 1.487 16.956 12.107 1.00 84.31 166 ASP A O 1
ATOM 1280 N N . SER A 1 167 ? -0.212 17.213 10.659 1.00 89.31 167 SER A N 1
ATOM 1281 C CA . SER A 1 167 ? -0.647 15.827 10.772 1.00 89.31 167 SER A CA 1
ATOM 1282 C C . SER A 1 167 ? 0.182 14.886 9.917 1.00 89.31 167 SER A C 1
ATOM 1284 O O . SER A 1 167 ? 0.326 15.096 8.711 1.00 89.31 167 SER A O 1
ATOM 1286 N N . ILE A 1 168 ? 0.631 13.783 10.516 1.00 92.06 168 ILE A N 1
ATOM 1287 C CA . ILE A 1 168 ? 1.361 12.728 9.802 1.00 92.06 16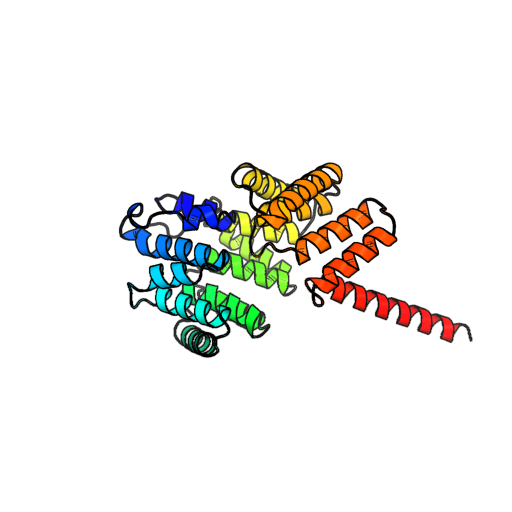8 ILE A CA 1
ATOM 1288 C C . ILE A 1 168 ? 0.568 12.154 8.633 1.00 92.06 168 ILE A C 1
ATOM 1290 O O . ILE A 1 168 ? 1.137 11.830 7.596 1.00 92.06 168 ILE A O 1
ATOM 1294 N N . ILE A 1 169 ? -0.756 12.076 8.769 1.00 93.38 169 ILE A N 1
ATOM 1295 C CA . ILE A 1 169 ? -1.646 11.527 7.743 1.00 93.38 169 ILE A CA 1
ATOM 1296 C C . ILE A 1 169 ? -1.614 12.418 6.500 1.00 93.38 169 ILE A C 1
ATOM 1298 O O . ILE A 1 169 ? -1.511 11.931 5.374 1.00 93.38 169 ILE A O 1
ATOM 1302 N N . ILE A 1 170 ? -1.661 13.736 6.707 1.00 92.62 170 ILE A N 1
ATOM 1303 C CA . ILE A 1 170 ? -1.624 14.717 5.622 1.00 92.62 170 ILE A CA 1
ATOM 1304 C C . ILE A 1 170 ? -0.217 14.853 5.044 1.00 92.62 170 ILE A C 1
ATOM 1306 O O . ILE A 1 170 ? -0.086 14.973 3.829 1.00 92.62 170 ILE A O 1
ATOM 1310 N N . GLN A 1 171 ? 0.829 14.778 5.869 1.00 94.75 171 GLN A N 1
ATOM 1311 C CA . GLN A 1 171 ? 2.213 14.769 5.389 1.00 94.75 171 GLN A CA 1
ATOM 1312 C C . GLN A 1 171 ? 2.513 13.522 4.548 1.00 94.75 171 GLN A C 1
ATOM 1314 O O . GLN A 1 171 ? 3.110 13.638 3.480 1.00 94.75 171 GLN A O 1
ATOM 1319 N N . LEU A 1 172 ? 2.018 12.349 4.958 1.00 95.81 172 LEU A N 1
ATOM 1320 C CA . LEU A 1 172 ? 2.099 11.121 4.168 1.00 95.81 172 LEU A CA 1
ATOM 1321 C C . LEU A 1 172 ? 1.335 11.261 2.847 1.00 95.81 172 LEU A C 1
ATOM 1323 O O . LEU A 1 172 ? 1.869 10.930 1.789 1.00 95.81 172 LEU A O 1
ATOM 1327 N N . ALA A 1 173 ? 0.109 11.793 2.881 1.00 95.38 173 ALA A N 1
ATOM 1328 C CA . ALA A 1 173 ? -0.666 12.052 1.670 1.00 95.38 173 ALA A CA 1
ATOM 1329 C C . ALA A 1 173 ? 0.071 13.004 0.714 1.00 95.38 173 ALA A C 1
ATOM 1331 O O . ALA A 1 173 ? 0.120 12.765 -0.493 1.00 95.38 173 ALA A O 1
ATOM 1332 N N . GLU A 1 174 ? 0.675 14.064 1.253 1.00 95.62 174 GLU A N 1
ATOM 1333 C CA . GLU A 1 174 ? 1.489 15.002 0.491 1.00 95.62 174 GLU A CA 1
ATOM 1334 C C . GLU A 1 174 ? 2.711 14.326 -0.129 1.00 95.62 174 GLU A C 1
ATOM 1336 O O . GLU A 1 174 ? 2.952 14.497 -1.323 1.00 95.62 174 GLU A O 1
ATOM 1341 N N . ALA A 1 175 ? 3.446 13.521 0.636 1.00 96.81 175 ALA A N 1
ATOM 1342 C CA . ALA A 1 175 ? 4.610 12.803 0.135 1.00 96.81 175 ALA A CA 1
ATOM 1343 C C . ALA A 1 175 ? 4.244 11.841 -1.009 1.00 96.81 175 ALA A C 1
ATOM 1345 O O . ALA A 1 175 ? 4.948 11.804 -2.018 1.00 96.81 175 ALA A O 1
ATOM 1346 N N . LEU A 1 176 ? 3.116 11.126 -0.910 1.00 96.25 176 LEU A N 1
ATOM 1347 C CA . LEU A 1 176 ? 2.623 10.228 -1.965 1.00 96.25 176 LEU A CA 1
ATOM 1348 C C . LEU A 1 176 ? 2.198 10.981 -3.235 1.00 96.25 176 LEU A C 1
ATOM 1350 O O . LEU A 1 176 ? 2.514 10.557 -4.351 1.00 96.25 176 LEU A O 1
ATOM 1354 N N . VAL A 1 177 ? 1.504 12.114 -3.087 1.00 96.94 177 VAL A N 1
ATOM 1355 C CA . VAL A 1 177 ? 1.124 12.967 -4.224 1.00 96.94 177 VAL A CA 1
ATOM 1356 C C . VAL A 1 177 ? 2.365 13.566 -4.882 1.00 96.94 177 VAL A C 1
ATOM 1358 O O . VAL A 1 177 ? 2.479 13.518 -6.103 1.00 96.94 177 VAL A O 1
ATOM 1361 N N . ASN A 1 178 ? 3.316 14.074 -4.098 1.00 97.06 178 ASN A N 1
ATOM 1362 C CA . ASN A 1 178 ? 4.566 14.645 -4.598 1.00 97.06 178 ASN A CA 1
ATOM 1363 C C . ASN A 1 178 ? 5.419 13.599 -5.331 1.00 97.06 178 ASN A C 1
ATOM 1365 O O . ASN A 1 178 ? 5.918 13.871 -6.422 1.00 97.06 178 ASN A O 1
ATOM 1369 N N . LEU A 1 179 ? 5.511 12.380 -4.791 1.00 95.81 179 LEU A N 1
ATOM 1370 C CA . LEU A 1 179 ? 6.165 11.248 -5.453 1.00 95.81 179 LEU A CA 1
ATOM 1371 C C . LEU A 1 179 ? 5.524 10.912 -6.811 1.00 95.81 179 LEU A C 1
ATOM 1373 O O . LEU A 1 179 ? 6.216 10.482 -7.730 1.00 95.81 179 LEU A O 1
ATOM 1377 N N . SER A 1 180 ? 4.210 11.112 -6.936 1.00 95.88 180 SER A N 1
ATOM 1378 C CA . SER A 1 180 ? 3.451 10.828 -8.161 1.00 95.88 180 SER A CA 1
ATOM 1379 C C . SER A 1 180 ? 3.492 11.972 -9.179 1.00 95.88 180 SER A C 1
ATOM 1381 O O . SER A 1 180 ? 3.450 11.724 -10.381 1.00 95.88 180 SER A O 1
ATOM 1383 N N . LEU A 1 181 ? 3.557 13.226 -8.716 1.00 95.81 181 LEU A N 1
ATOM 1384 C CA . LEU A 1 181 ? 3.775 14.405 -9.564 1.00 95.81 181 LEU A CA 1
ATOM 1385 C C . LEU A 1 181 ? 5.165 14.377 -10.200 1.00 95.81 181 LEU A C 1
ATOM 1387 O O . LEU A 1 181 ? 5.309 14.738 -11.370 1.00 95.81 181 LEU A O 1
ATOM 1391 N N . GLY A 1 182 ? 6.163 13.935 -9.433 1.00 92.31 182 GLY A N 1
ATOM 1392 C CA . GLY A 1 182 ? 7.561 14.037 -9.822 1.00 92.31 182 GLY A CA 1
ATOM 1393 C C . GLY A 1 182 ? 8.013 15.496 -9.924 1.00 92.31 182 GLY A C 1
ATOM 1394 O O . GLY A 1 182 ? 7.305 16.418 -9.530 1.00 92.31 182 GLY A O 1
ATOM 1395 N N . GLY A 1 183 ? 9.204 15.709 -10.481 1.00 95.12 183 GLY A N 1
ATOM 1396 C CA . GLY A 1 183 ? 9.843 17.027 -10.501 1.00 95.12 183 GLY A CA 1
ATOM 1397 C C . GLY A 1 183 ? 10.759 17.243 -9.297 1.00 95.12 183 GLY A C 1
ATOM 1398 O O . GLY A 1 183 ? 10.619 16.611 -8.255 1.00 95.12 183 GLY A O 1
ATOM 1399 N N . GLU A 1 184 ? 11.763 18.104 -9.459 1.00 95.62 184 GLU A N 1
ATOM 1400 C CA . GLU A 1 184 ? 12.847 18.242 -8.478 1.00 95.62 184 GLU A CA 1
ATOM 1401 C C . GLU A 1 184 ? 12.344 18.707 -7.102 1.00 95.62 184 GLU A C 1
ATOM 1403 O O . GLU A 1 184 ? 12.751 18.157 -6.081 1.00 95.62 184 GLU A O 1
ATOM 1408 N N . ALA A 1 185 ? 11.431 19.682 -7.062 1.00 96.75 185 ALA A N 1
ATOM 1409 C CA . ALA A 1 185 ? 10.938 20.254 -5.811 1.00 96.75 185 ALA A CA 1
ATOM 1410 C C . ALA A 1 185 ? 10.000 19.298 -5.058 1.00 96.75 185 ALA A C 1
ATOM 1412 O O . ALA A 1 185 ? 10.082 19.183 -3.834 1.00 96.75 185 ALA A O 1
ATOM 1413 N N . GLU A 1 186 ? 9.108 18.622 -5.773 1.00 97.44 186 GLU A N 1
ATOM 1414 C CA . GLU A 1 186 ? 8.164 17.649 -5.233 1.00 97.44 186 GLU A CA 1
ATOM 1415 C C . GLU A 1 186 ? 8.906 16.405 -4.729 1.00 97.44 186 GLU A C 1
ATOM 1417 O O . GLU A 1 186 ? 8.713 15.996 -3.583 1.00 97.44 186 GLU A O 1
ATOM 1422 N N . LEU A 1 187 ? 9.832 15.856 -5.526 1.00 98.06 187 LEU A N 1
ATOM 1423 C CA . LEU A 1 187 ? 10.643 14.706 -5.120 1.00 98.06 187 LEU A CA 1
ATOM 1424 C C . LEU A 1 187 ? 11.529 15.023 -3.920 1.00 98.06 187 LEU A C 1
ATOM 1426 O O . LEU A 1 187 ? 11.644 14.199 -3.019 1.00 98.06 187 LEU A O 1
ATOM 1430 N N . GLN A 1 188 ? 12.110 16.223 -3.852 1.00 97.88 188 GLN A N 1
ATOM 1431 C CA . GLN A 1 188 ? 12.918 16.621 -2.703 1.00 97.88 188 GLN A CA 1
ATOM 1432 C C . GLN A 1 188 ? 12.079 16.742 -1.418 1.00 97.88 188 GLN A C 1
ATOM 1434 O O . GLN A 1 188 ? 12.564 16.387 -0.344 1.00 97.88 188 GLN A O 1
ATOM 1439 N N . GLN A 1 189 ? 10.826 17.200 -1.508 1.00 96.88 189 GLN A N 1
ATOM 1440 C CA . GLN A 1 189 ? 9.902 17.229 -0.367 1.00 96.88 189 GLN A CA 1
ATOM 1441 C C . GLN A 1 189 ? 9.503 15.817 0.077 1.00 96.88 189 GLN A C 1
ATOM 1443 O O . GLN A 1 189 ? 9.578 15.512 1.266 1.00 96.88 189 GLN A O 1
ATOM 1448 N N . ALA A 1 190 ? 9.139 14.943 -0.868 1.00 97.75 190 ALA A N 1
ATOM 1449 C CA . ALA A 1 190 ? 8.834 13.545 -0.570 1.00 97.75 190 ALA A CA 1
ATOM 1450 C C . ALA A 1 190 ? 10.046 12.818 0.039 1.00 97.75 190 ALA A C 1
ATOM 1452 O O . ALA A 1 190 ? 9.891 12.075 1.005 1.00 97.75 190 ALA A O 1
ATOM 1453 N N . TYR A 1 191 ? 11.256 13.079 -0.473 1.00 97.88 191 TYR A N 1
ATOM 1454 C CA . TYR A 1 191 ? 12.505 12.529 0.055 1.00 97.88 191 TYR A CA 1
ATOM 1455 C C . TYR A 1 191 ? 12.685 12.869 1.531 1.00 97.88 191 TYR A C 1
ATOM 1457 O O . TYR A 1 191 ? 12.911 11.966 2.326 1.00 97.88 191 TYR A O 1
ATOM 1465 N N . TYR A 1 192 ? 12.579 14.150 1.902 1.00 97.75 192 TYR A N 1
ATOM 1466 C CA . TYR A 1 192 ? 12.786 14.560 3.292 1.00 97.75 192 TYR A CA 1
ATOM 1467 C C . TYR A 1 192 ? 11.775 13.915 4.234 1.00 97.75 192 TYR A C 1
ATOM 1469 O O . TYR A 1 192 ? 12.165 13.434 5.290 1.00 97.75 192 TYR A O 1
ATOM 1477 N N . PHE A 1 193 ? 10.508 13.829 3.822 1.00 97.12 193 PHE A N 1
ATOM 1478 C CA . PHE A 1 193 ? 9.495 13.138 4.610 1.00 97.12 193 PHE A CA 1
ATOM 1479 C C . PHE A 1 193 ? 9.835 11.654 4.816 1.00 97.12 193 PHE A C 1
ATOM 1481 O O . PHE A 1 193 ? 9.850 11.170 5.947 1.00 97.12 193 PHE A O 1
ATOM 1488 N N . PHE A 1 194 ? 10.132 10.923 3.734 1.00 97.69 194 PHE A N 1
ATOM 1489 C CA . PHE A 1 194 ? 10.418 9.491 3.833 1.00 97.69 194 PHE A C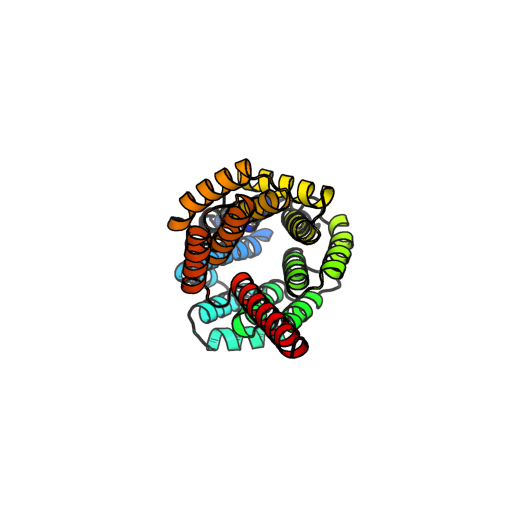A 1
ATOM 1490 C C . PHE A 1 194 ? 11.761 9.191 4.514 1.00 97.69 194 PHE A C 1
ATOM 1492 O O . PHE A 1 194 ? 11.897 8.146 5.147 1.00 97.69 194 PHE A O 1
ATOM 1499 N N . GLU A 1 195 ? 12.743 10.086 4.426 1.00 97.19 195 GLU A N 1
ATOM 1500 C CA . GLU A 1 195 ? 14.019 9.968 5.136 1.00 97.19 195 GLU A CA 1
ATOM 1501 C C . GLU A 1 195 ? 13.852 10.214 6.640 1.00 97.19 195 GLU A C 1
ATOM 1503 O O . GLU A 1 195 ? 14.320 9.401 7.443 1.00 97.19 195 GLU A O 1
ATOM 1508 N N . GLU A 1 196 ? 13.102 11.249 7.025 1.00 96.38 196 GLU A N 1
ATOM 1509 C CA . GLU A 1 196 ? 12.793 11.558 8.423 1.00 96.38 196 GLU A CA 1
ATOM 1510 C C . GLU A 1 196 ? 12.001 10.416 9.072 1.00 96.38 196 GLU A C 1
ATOM 1512 O O . GLU A 1 196 ? 12.413 9.869 10.101 1.00 96.38 196 GLU A O 1
ATOM 1517 N N . ILE A 1 197 ? 10.907 9.984 8.432 1.00 95.19 197 ILE A N 1
ATOM 1518 C CA . ILE A 1 197 ? 10.044 8.932 8.978 1.00 95.19 197 ILE A CA 1
ATOM 1519 C C . ILE A 1 197 ? 10.769 7.580 9.049 1.00 95.19 197 ILE A C 1
ATOM 1521 O O . ILE A 1 197 ? 10.581 6.847 10.016 1.00 95.19 197 ILE A O 1
ATOM 1525 N N . SER A 1 198 ? 11.639 7.255 8.082 1.00 94.81 198 SER A N 1
ATOM 1526 C CA . SER A 1 198 ? 12.430 6.013 8.106 1.00 94.81 198 SER A CA 1
ATOM 1527 C C . SER A 1 198 ? 13.510 6.045 9.186 1.00 94.81 198 SER A C 1
ATOM 1529 O O . SER A 1 198 ? 13.785 5.017 9.803 1.00 94.81 198 SER A O 1
ATOM 1531 N N . SER A 1 199 ? 14.102 7.217 9.438 1.00 94.56 199 SER A N 1
ATOM 1532 C CA . SER A 1 199 ? 15.104 7.407 10.492 1.00 94.56 199 SER A CA 1
ATOM 1533 C C . SER A 1 199 ? 14.495 7.294 11.889 1.00 94.56 199 SER A C 1
ATOM 1535 O O . SER A 1 199 ? 15.141 6.791 12.809 1.00 94.56 199 SER A O 1
ATOM 1537 N N . GLN A 1 200 ? 13.250 7.747 12.057 1.00 94.25 200 GLN A N 1
ATOM 1538 C CA . GLN A 1 200 ? 12.539 7.677 13.331 1.00 94.25 200 GLN A CA 1
ATOM 1539 C C . GLN A 1 200 ? 11.860 6.318 13.561 1.00 94.25 200 GLN A C 1
ATOM 1541 O O . GLN A 1 200 ? 11.896 5.785 14.673 1.00 94.25 200 GLN A O 1
ATOM 1546 N N . TRP A 1 201 ? 11.250 5.755 12.518 1.00 92.88 201 TRP A N 1
ATOM 1547 C CA . TRP A 1 201 ? 10.443 4.539 12.560 1.00 92.88 201 TRP A CA 1
ATOM 1548 C C . TRP A 1 201 ? 10.730 3.660 11.340 1.00 92.88 201 TRP A C 1
ATOM 1550 O O . TRP A 1 201 ? 10.034 3.700 10.320 1.00 92.88 201 TRP A O 1
ATOM 1560 N N . LEU A 1 202 ? 11.744 2.810 11.473 1.00 91.94 202 LEU A N 1
ATOM 1561 C CA . LEU A 1 202 ? 12.163 1.893 10.419 1.00 91.94 202 LEU A CA 1
ATOM 1562 C C . LEU A 1 202 ? 11.074 0.855 10.109 1.00 91.94 202 LEU A C 1
ATOM 1564 O O . LEU A 1 202 ? 10.813 -0.036 10.918 1.00 91.94 202 LEU A O 1
ATOM 1568 N N . SER A 1 203 ? 10.461 0.937 8.931 1.00 92.56 203 SER A N 1
ATOM 1569 C CA . SER A 1 203 ? 9.508 -0.061 8.434 1.00 92.56 203 SER A CA 1
ATOM 1570 C C . SER A 1 203 ? 9.780 -0.385 6.969 1.00 92.56 203 SER A C 1
ATOM 1572 O O . SER A 1 203 ? 10.359 0.420 6.234 1.00 92.56 203 SER A O 1
ATOM 1574 N N . PHE A 1 204 ? 9.340 -1.568 6.530 1.00 94.19 204 PHE A N 1
ATOM 1575 C CA . PHE A 1 204 ? 9.499 -1.989 5.137 1.00 94.19 204 PHE A CA 1
ATOM 1576 C C . PHE A 1 204 ? 8.813 -1.005 4.175 1.00 94.19 204 PHE A C 1
ATOM 1578 O O . PHE A 1 204 ? 9.401 -0.613 3.173 1.00 94.19 204 PHE A O 1
ATOM 1585 N N . SER A 1 205 ? 7.601 -0.544 4.501 1.00 91.81 205 SER A N 1
ATOM 1586 C CA . SER A 1 205 ? 6.827 0.391 3.670 1.00 91.81 205 SER A CA 1
ATOM 1587 C C . SER A 1 205 ? 7.490 1.767 3.535 1.00 91.81 205 SER A C 1
ATOM 1589 O O . SER A 1 205 ? 7.505 2.340 2.441 1.00 91.81 205 SER A O 1
ATOM 1591 N N . ASN A 1 206 ? 8.079 2.284 4.621 1.00 94.06 206 ASN A N 1
ATOM 1592 C CA . ASN A 1 206 ? 8.784 3.568 4.601 1.00 94.06 206 ASN A CA 1
ATOM 1593 C C . ASN A 1 206 ? 10.044 3.481 3.737 1.00 94.06 206 ASN A C 1
ATOM 1595 O O . ASN A 1 206 ? 10.242 4.312 2.852 1.00 94.06 206 ASN A O 1
ATOM 1599 N N . LEU A 1 207 ? 10.847 2.426 3.921 1.00 96.81 207 LEU A N 1
ATOM 1600 C CA . LEU A 1 207 ? 12.042 2.199 3.109 1.00 96.81 207 LEU A CA 1
ATOM 1601 C C . LEU A 1 207 ? 11.708 1.947 1.638 1.00 96.81 207 LEU A C 1
ATOM 1603 O O . LEU A 1 207 ? 12.447 2.389 0.763 1.00 96.81 207 LEU A O 1
ATOM 1607 N N . LEU A 1 208 ? 10.600 1.265 1.344 1.00 96.69 208 LEU A N 1
ATOM 1608 C CA . LEU A 1 208 ? 10.164 1.043 -0.032 1.00 96.69 208 LEU A CA 1
ATOM 1609 C C . LEU A 1 208 ? 9.795 2.367 -0.716 1.00 96.69 208 LEU A C 1
ATOM 1611 O O . LEU A 1 208 ? 10.180 2.599 -1.862 1.00 96.69 208 LEU A O 1
ATOM 1615 N N . SER A 1 209 ? 9.113 3.258 0.006 1.00 96.44 209 SER A N 1
ATOM 1616 C CA . SER A 1 209 ? 8.803 4.610 -0.472 1.00 96.44 209 SER A CA 1
ATOM 1617 C C . SER A 1 209 ? 10.070 5.453 -0.645 1.00 96.44 209 SER A C 1
ATOM 1619 O O . SER A 1 209 ? 10.236 6.116 -1.668 1.00 96.44 209 SER A O 1
ATOM 1621 N N . LEU A 1 210 ? 11.009 5.372 0.303 1.00 97.81 210 LEU A N 1
ATOM 1622 C CA . LEU A 1 210 ? 12.306 6.045 0.218 1.00 97.81 210 LEU A CA 1
ATOM 1623 C C . LEU A 1 210 ? 13.130 5.552 -0.981 1.00 97.81 210 LEU A C 1
ATOM 1625 O O . LEU A 1 210 ? 13.719 6.362 -1.698 1.00 97.81 210 LEU A O 1
ATOM 1629 N N . LEU A 1 211 ? 13.128 4.241 -1.247 1.00 98.31 211 LEU A N 1
ATOM 1630 C CA . LEU A 1 211 ? 13.762 3.654 -2.425 1.00 98.31 211 LEU A CA 1
ATOM 1631 C C . LEU A 1 211 ? 13.147 4.214 -3.709 1.00 98.31 211 LEU A C 1
ATOM 1633 O O . LEU A 1 211 ? 13.883 4.632 -4.599 1.00 98.31 211 LEU A O 1
ATOM 1637 N N . ALA A 1 212 ? 11.816 4.273 -3.797 1.00 97.25 212 ALA A N 1
ATOM 1638 C CA . ALA A 1 212 ? 11.132 4.825 -4.962 1.00 97.25 212 ALA A CA 1
ATOM 1639 C C . ALA A 1 212 ? 11.540 6.285 -5.227 1.00 97.25 212 ALA A C 1
ATOM 1641 O O . ALA A 1 212 ? 11.853 6.635 -6.367 1.00 97.25 212 ALA A O 1
ATOM 1642 N N . VAL A 1 213 ? 11.611 7.125 -4.186 1.00 97.56 213 VAL A N 1
ATOM 1643 C CA . VAL A 1 213 ? 12.083 8.513 -4.325 1.00 97.56 213 VAL A CA 1
ATOM 1644 C C . VAL A 1 213 ? 13.544 8.559 -4.782 1.00 97.56 213 VAL A C 1
ATOM 1646 O O . VAL A 1 213 ? 13.866 9.277 -5.727 1.00 97.56 213 VAL A O 1
ATOM 1649 N N . ASN A 1 214 ? 14.433 7.783 -4.152 1.00 98.19 214 ASN A N 1
ATOM 1650 C CA . ASN A 1 214 ? 15.856 7.761 -4.500 1.00 98.19 214 ASN A CA 1
ATOM 1651 C C . ASN A 1 214 ? 16.087 7.341 -5.957 1.00 98.19 214 ASN A C 1
ATOM 1653 O O . ASN A 1 214 ? 16.882 7.976 -6.653 1.00 98.19 214 ASN A O 1
ATOM 1657 N N . LEU A 1 215 ? 15.351 6.336 -6.442 1.00 98.12 215 LEU A N 1
ATOM 1658 C CA . LEU A 1 215 ? 15.402 5.901 -7.838 1.00 98.12 215 LEU A CA 1
ATOM 1659 C C . LEU A 1 215 ? 14.937 7.009 -8.791 1.00 98.12 215 LEU A C 1
ATOM 1661 O O . LEU A 1 215 ? 15.630 7.297 -9.765 1.00 98.12 215 LEU A O 1
ATOM 1665 N N . GLN A 1 216 ? 13.821 7.685 -8.493 1.00 97.50 216 GLN A N 1
ATOM 1666 C CA . GLN A 1 216 ? 13.339 8.803 -9.315 1.00 97.50 216 GLN A CA 1
ATOM 1667 C C . GLN A 1 216 ? 14.313 9.992 -9.340 1.00 97.50 216 GLN A C 1
ATOM 1669 O O . GLN A 1 216 ? 14.427 10.682 -10.352 1.00 97.50 216 GLN A O 1
ATOM 1674 N N . MET A 1 217 ? 15.048 10.217 -8.249 1.00 97.25 217 MET A N 1
ATOM 1675 C CA . MET A 1 217 ? 16.081 11.254 -8.151 1.00 97.25 217 MET A CA 1
ATOM 1676 C C . MET A 1 217 ? 17.454 10.812 -8.682 1.00 97.25 217 MET A C 1
ATOM 1678 O O . MET A 1 217 ? 18.413 11.579 -8.591 1.00 97.25 217 MET A O 1
ATOM 1682 N N . ASN A 1 218 ? 17.572 9.592 -9.218 1.00 96.81 218 ASN A N 1
ATOM 1683 C CA . ASN A 1 218 ? 18.825 8.988 -9.679 1.00 96.81 218 ASN A CA 1
ATOM 1684 C C . ASN A 1 218 ? 19.936 8.942 -8.601 1.00 96.81 218 ASN A C 1
ATOM 1686 O O . ASN A 1 218 ? 21.128 9.070 -8.893 1.00 96.81 218 ASN A O 1
ATOM 1690 N N . ARG A 1 219 ? 19.548 8.760 -7.334 1.00 97.38 219 ARG A N 1
ATOM 1691 C CA . ARG A 1 219 ? 20.438 8.594 -6.172 1.00 97.38 219 ARG A CA 1
ATOM 1692 C C . ARG A 1 219 ? 20.811 7.123 -6.004 1.00 97.38 219 ARG A C 1
ATOM 1694 O O . ARG A 1 219 ? 20.301 6.423 -5.128 1.00 97.38 219 ARG A O 1
ATOM 1701 N N . LEU A 1 220 ? 21.619 6.614 -6.934 1.00 98.00 220 LEU A N 1
ATOM 1702 C CA . LEU A 1 220 ? 21.925 5.180 -7.029 1.00 98.00 220 LEU A CA 1
ATOM 1703 C C . LEU A 1 220 ? 22.668 4.624 -5.796 1.00 98.00 220 LEU A C 1
ATOM 1705 O O . LEU A 1 220 ? 22.249 3.573 -5.314 1.00 98.00 220 LEU A O 1
ATOM 1709 N N . PRO A 1 221 ? 23.688 5.296 -5.220 1.00 97.94 221 PRO A N 1
ATOM 1710 C CA . PRO A 1 221 ? 24.347 4.804 -4.005 1.00 97.94 221 PRO A CA 1
ATOM 1711 C C . PRO A 1 221 ? 23.391 4.668 -2.809 1.00 97.94 221 PRO A C 1
ATOM 1713 O O . PRO A 1 221 ? 23.413 3.667 -2.096 1.00 97.94 221 PRO A O 1
ATOM 1716 N N . GLU A 1 222 ? 22.511 5.650 -2.613 1.00 97.88 222 GLU A N 1
ATOM 1717 C CA . GLU A 1 222 ? 21.488 5.645 -1.566 1.00 97.88 222 GLU A CA 1
ATOM 1718 C C . GLU A 1 222 ? 20.415 4.581 -1.834 1.00 97.88 222 GLU A C 1
ATOM 1720 O O . GLU A 1 222 ? 19.924 3.937 -0.904 1.00 97.88 222 GLU A O 1
ATOM 1725 N N . SER A 1 223 ? 20.082 4.347 -3.107 1.00 98.44 223 SER A N 1
ATOM 1726 C CA . SER A 1 223 ? 19.174 3.272 -3.520 1.00 98.44 223 SER A CA 1
ATOM 1727 C C . SER A 1 223 ? 19.754 1.898 -3.184 1.00 98.44 223 SER A C 1
ATOM 1729 O O . SER A 1 223 ? 19.043 1.061 -2.633 1.00 98.44 223 SER A O 1
ATOM 1731 N N . GLU A 1 224 ? 21.045 1.671 -3.446 1.00 98.19 224 GLU A N 1
ATOM 1732 C CA . GLU A 1 224 ? 21.727 0.412 -3.121 1.00 98.19 224 GLU A CA 1
ATOM 1733 C C . GLU A 1 224 ? 21.686 0.115 -1.617 1.00 98.19 224 GLU A C 1
ATOM 1735 O O . GLU A 1 224 ? 21.382 -1.005 -1.202 1.00 98.19 224 GLU A O 1
ATOM 1740 N N . GLU A 1 225 ? 21.964 1.124 -0.790 1.00 97.88 225 GLU A N 1
ATOM 1741 C CA . GLU A 1 225 ? 21.913 0.991 0.666 1.00 97.88 225 GLU A CA 1
ATOM 1742 C C . GLU A 1 225 ? 20.486 0.717 1.159 1.00 97.88 225 GLU A C 1
ATOM 1744 O O . GLU A 1 225 ? 20.264 -0.177 1.977 1.00 97.88 225 GLU A O 1
ATOM 1749 N N . THR A 1 226 ? 19.498 1.412 0.592 1.00 98.06 226 THR A N 1
ATOM 1750 C CA . THR A 1 226 ? 18.082 1.182 0.914 1.00 98.06 226 THR A CA 1
ATOM 1751 C C . THR A 1 226 ? 17.646 -0.242 0.538 1.00 98.06 226 THR A C 1
ATOM 1753 O O . THR A 1 226 ? 16.967 -0.909 1.319 1.00 98.06 226 THR A O 1
ATOM 1756 N N . ILE A 1 227 ? 18.088 -0.757 -0.618 1.00 98.25 227 ILE A N 1
ATOM 1757 C CA . ILE A 1 227 ? 17.834 -2.141 -1.057 1.00 98.25 227 ILE A CA 1
ATOM 1758 C C . ILE A 1 227 ? 18.432 -3.150 -0.069 1.00 98.25 227 ILE A C 1
ATOM 1760 O O . ILE A 1 227 ? 17.769 -4.133 0.266 1.00 98.25 227 ILE A O 1
ATOM 1764 N N . 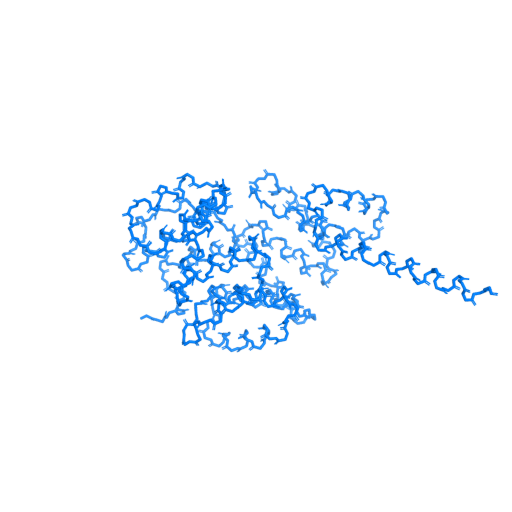LYS A 1 228 ? 19.653 -2.919 0.433 1.00 97.19 228 LYS A N 1
ATOM 1765 C CA . LYS A 1 228 ? 20.278 -3.791 1.446 1.00 97.19 228 LYS A CA 1
ATOM 1766 C C . LYS A 1 228 ? 19.458 -3.831 2.733 1.00 97.19 228 LYS A C 1
ATOM 1768 O O . LYS A 1 228 ? 19.232 -4.913 3.268 1.00 97.19 228 LYS A O 1
ATOM 1773 N N . GLN A 1 229 ? 18.978 -2.682 3.206 1.00 96.06 229 GLN A N 1
ATOM 1774 C CA . GLN A 1 229 ? 18.133 -2.615 4.401 1.00 96.06 229 GLN A CA 1
ATOM 1775 C C . GLN A 1 229 ? 16.794 -3.336 4.202 1.00 96.06 229 GLN A C 1
ATOM 1777 O O . GLN A 1 229 ? 16.404 -4.138 5.049 1.00 96.06 229 GLN A O 1
ATOM 1782 N N . LEU A 1 230 ? 16.128 -3.129 3.061 1.00 96.69 230 LEU A N 1
ATOM 1783 C CA . LEU A 1 230 ? 14.899 -3.850 2.707 1.00 96.69 230 LEU A CA 1
ATOM 1784 C C . LEU A 1 230 ? 15.119 -5.366 2.667 1.00 96.69 230 LEU A C 1
ATOM 1786 O O . LEU A 1 230 ? 14.302 -6.118 3.194 1.00 96.69 230 LEU A O 1
ATOM 1790 N N . GLN A 1 231 ? 16.249 -5.822 2.121 1.00 95.00 231 GLN A N 1
ATOM 1791 C CA . GLN A 1 231 ? 16.584 -7.244 2.067 1.00 95.00 231 GLN A CA 1
ATOM 1792 C C . GLN A 1 231 ? 16.729 -7.871 3.462 1.00 95.00 231 GLN A C 1
ATOM 1794 O O . GLN A 1 231 ? 16.333 -9.019 3.649 1.00 95.00 231 GLN A O 1
ATOM 1799 N N . LEU A 1 232 ? 17.267 -7.132 4.439 1.00 93.50 232 LEU A N 1
ATOM 1800 C CA . LEU A 1 232 ? 17.383 -7.593 5.829 1.00 93.50 232 LEU A CA 1
ATOM 1801 C C . LEU A 1 232 ? 16.024 -7.690 6.536 1.00 93.50 232 LEU A C 1
ATOM 1803 O O . LEU A 1 232 ? 15.867 -8.510 7.439 1.00 93.50 232 LEU A O 1
ATOM 1807 N N . LEU A 1 233 ? 15.057 -6.857 6.143 1.00 91.75 233 LEU A N 1
ATOM 1808 C CA . LEU A 1 233 ? 13.705 -6.855 6.708 1.00 91.75 233 LEU A CA 1
ATOM 1809 C C . LEU A 1 233 ? 12.754 -7.839 6.017 1.00 91.75 233 LEU A C 1
ATOM 1811 O O . LEU A 1 233 ? 11.728 -8.194 6.591 1.00 91.75 233 LEU A O 1
ATOM 1815 N N . LEU A 1 234 ? 13.070 -8.281 4.798 1.00 90.12 234 LEU A N 1
ATOM 1816 C CA . LEU A 1 234 ? 12.161 -9.084 3.977 1.00 90.12 234 LEU A CA 1
ATOM 1817 C C . LEU A 1 234 ? 11.697 -10.371 4.677 1.00 90.12 234 LEU A C 1
ATOM 1819 O O . LEU A 1 234 ? 10.530 -10.733 4.571 1.00 90.12 234 LEU A O 1
ATOM 1823 N N . ASP A 1 235 ? 12.596 -11.031 5.410 1.00 85.00 235 ASP A N 1
ATOM 1824 C CA . ASP A 1 235 ? 12.300 -12.292 6.101 1.00 85.00 235 ASP A CA 1
ATOM 1825 C C . ASP A 1 235 ? 11.686 -12.092 7.499 1.00 85.00 235 ASP A C 1
ATOM 1827 O O . ASP A 1 235 ? 11.240 -13.056 8.121 1.00 85.00 235 ASP A O 1
ATOM 1831 N N . THR A 1 236 ? 11.677 -10.862 8.023 1.00 83.69 236 THR A N 1
ATOM 1832 C CA . THR A 1 236 ? 11.176 -10.551 9.374 1.00 83.69 236 THR A CA 1
ATOM 1833 C C . THR A 1 236 ? 9.803 -9.889 9.367 1.00 83.69 236 THR A C 1
ATOM 1835 O O . THR A 1 236 ? 9.120 -9.901 10.391 1.00 83.69 236 THR A O 1
ATOM 1838 N N . VAL A 1 237 ? 9.386 -9.328 8.231 1.00 81.88 237 VAL A N 1
ATOM 1839 C CA . VAL A 1 237 ? 8.106 -8.635 8.075 1.00 81.88 237 VAL A CA 1
ATOM 1840 C C . VAL A 1 237 ? 7.111 -9.549 7.366 1.00 81.88 237 VAL A C 1
ATOM 1842 O O . VAL A 1 237 ? 7.162 -9.745 6.151 1.00 81.88 237 VAL A O 1
ATOM 1845 N N . GLU A 1 238 ? 6.177 -10.106 8.135 1.00 77.56 238 GLU A N 1
ATOM 1846 C CA . GLU A 1 238 ? 5.067 -10.878 7.578 1.00 77.56 238 GLU A CA 1
ATOM 1847 C C . GLU A 1 238 ? 4.214 -9.995 6.655 1.00 77.56 238 GLU A C 1
ATOM 1849 O O . GLU A 1 238 ? 3.888 -8.855 6.984 1.00 77.56 238 GLU A O 1
ATOM 1854 N N . GLY A 1 239 ? 3.888 -10.505 5.464 1.00 76.75 239 GLY A N 1
ATOM 1855 C CA . GLY A 1 239 ? 3.111 -9.755 4.475 1.00 76.75 239 GLY A CA 1
ATOM 1856 C C . GLY A 1 239 ? 3.851 -8.583 3.820 1.00 76.75 239 GLY A C 1
ATOM 1857 O O . GLY A 1 239 ? 3.194 -7.729 3.224 1.00 76.75 239 GLY A O 1
ATOM 1858 N N . ALA A 1 240 ? 5.189 -8.523 3.902 1.00 83.56 240 ALA A N 1
ATOM 1859 C CA . ALA A 1 240 ? 5.972 -7.499 3.213 1.00 83.56 240 ALA A CA 1
ATOM 1860 C C . ALA A 1 240 ? 5.599 -7.413 1.714 1.00 83.56 240 ALA A C 1
ATOM 1862 O O . ALA A 1 240 ? 5.441 -8.460 1.073 1.00 83.56 240 ALA A O 1
ATOM 1863 N N . PRO A 1 241 ? 5.494 -6.201 1.130 1.00 88.31 241 PRO A N 1
ATOM 1864 C CA . PRO A 1 241 ? 5.188 -5.987 -0.288 1.00 88.31 241 PRO A CA 1
ATOM 1865 C C . PRO A 1 241 ? 6.366 -6.400 -1.189 1.00 88.31 241 PRO A C 1
ATOM 1867 O O . PRO A 1 241 ? 7.057 -5.588 -1.804 1.00 88.31 241 PRO A O 1
ATOM 1870 N N . ARG A 1 242 ? 6.622 -7.711 -1.247 1.00 93.00 242 ARG A N 1
ATOM 1871 C CA . ARG A 1 242 ? 7.758 -8.314 -1.948 1.00 93.00 242 ARG A CA 1
ATOM 1872 C C . ARG A 1 242 ? 7.706 -8.057 -3.451 1.00 93.00 242 ARG A C 1
ATOM 1874 O O . ARG A 1 242 ? 8.752 -7.825 -4.045 1.00 93.00 242 ARG A O 1
ATOM 1881 N N . ALA A 1 243 ? 6.516 -8.078 -4.050 1.00 95.56 24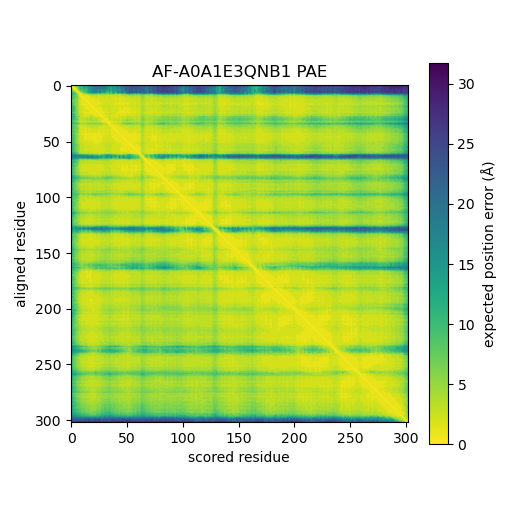3 ALA A N 1
ATOM 1882 C CA . ALA A 1 243 ? 6.340 -7.803 -5.475 1.00 95.56 243 ALA A CA 1
ATOM 1883 C C . ALA A 1 243 ? 6.812 -6.382 -5.837 1.00 95.56 243 ALA A C 1
ATOM 1885 O O . ALA A 1 243 ? 7.659 -6.225 -6.717 1.00 95.56 243 ALA A O 1
ATOM 1886 N N . ASP A 1 244 ? 6.366 -5.370 -5.084 1.00 96.19 244 ASP A N 1
ATOM 1887 C CA . ASP A 1 244 ? 6.777 -3.976 -5.286 1.00 96.19 244 ASP A CA 1
ATOM 1888 C C . ASP A 1 244 ? 8.287 -3.788 -5.060 1.00 96.19 244 ASP A C 1
ATOM 1890 O O . ASP A 1 244 ? 8.958 -3.062 -5.798 1.00 96.19 244 ASP A O 1
ATOM 1894 N N . PHE A 1 245 ? 8.859 -4.477 -4.064 1.00 97.69 245 PHE A N 1
ATOM 1895 C CA . PHE A 1 245 ? 10.302 -4.444 -3.824 1.00 97.69 245 PHE A CA 1
ATOM 1896 C C . PHE A 1 245 ? 11.099 -5.015 -5.003 1.00 97.69 245 PHE A C 1
ATOM 1898 O O . PHE A 1 245 ? 12.028 -4.357 -5.477 1.00 97.69 245 PHE A O 1
ATOM 1905 N N . ILE A 1 246 ? 10.711 -6.185 -5.525 1.00 97.81 246 ILE A N 1
ATOM 1906 C CA . ILE A 1 246 ? 11.361 -6.790 -6.696 1.00 97.81 246 ILE A CA 1
ATOM 1907 C C . ILE A 1 246 ? 11.227 -5.864 -7.913 1.00 97.81 246 ILE A C 1
ATOM 1909 O O . ILE A 1 246 ? 12.206 -5.636 -8.621 1.00 97.81 246 ILE A O 1
ATOM 1913 N N . ALA A 1 247 ? 10.058 -5.258 -8.140 1.00 98.06 247 ALA A N 1
ATOM 1914 C CA . ALA A 1 247 ? 9.865 -4.307 -9.236 1.00 98.06 247 ALA A CA 1
ATOM 1915 C C . ALA A 1 247 ? 10.802 -3.083 -9.134 1.00 98.06 247 ALA A C 1
ATOM 1917 O O . ALA A 1 247 ? 11.389 -2.651 -10.135 1.00 98.06 247 ALA A O 1
ATOM 1918 N N . ASN A 1 248 ? 11.026 -2.566 -7.923 1.00 97.88 248 ASN A N 1
ATOM 1919 C CA . ASN A 1 248 ? 11.999 -1.499 -7.685 1.00 97.88 248 ASN A CA 1
ATOM 1920 C C . ASN A 1 248 ? 13.448 -1.969 -7.906 1.00 97.88 248 ASN A C 1
ATOM 1922 O O . ASN A 1 248 ? 14.253 -1.222 -8.467 1.00 97.88 248 ASN A O 1
ATOM 1926 N N . GLN A 1 249 ? 13.785 -3.215 -7.553 1.00 98.31 249 GLN A N 1
ATOM 1927 C CA . GLN A 1 249 ? 15.097 -3.801 -7.860 1.00 98.31 249 GLN A CA 1
ATOM 1928 C C . GLN A 1 249 ? 15.332 -3.938 -9.369 1.00 98.31 249 GLN A C 1
ATOM 1930 O O . GLN A 1 249 ? 16.448 -3.696 -9.827 1.00 98.31 249 GLN A O 1
ATOM 1935 N N . ILE A 1 250 ? 14.300 -4.272 -10.152 1.00 98.38 250 ILE A N 1
ATOM 1936 C CA . ILE A 1 250 ? 14.403 -4.306 -11.617 1.00 98.38 250 ILE A CA 1
ATOM 1937 C C . ILE A 1 250 ? 14.749 -2.915 -12.156 1.00 98.38 250 ILE A C 1
ATOM 1939 O O . ILE A 1 250 ? 15.658 -2.773 -12.972 1.00 98.38 250 ILE A O 1
ATOM 1943 N N . THR A 1 251 ? 14.063 -1.880 -11.667 1.00 97.56 251 THR A N 1
ATOM 1944 C CA . THR A 1 251 ? 14.340 -0.487 -12.050 1.00 97.56 251 THR A CA 1
ATOM 1945 C C . THR A 1 251 ? 15.779 -0.092 -11.713 1.00 97.56 251 THR A C 1
ATOM 1947 O O . THR A 1 251 ? 16.480 0.454 -12.562 1.00 97.56 251 THR A O 1
ATOM 1950 N N . TYR A 1 252 ? 16.255 -0.424 -10.511 1.00 98.38 252 TYR A N 1
ATOM 1951 C CA . TYR A 1 252 ? 17.644 -0.188 -10.112 1.00 98.38 252 TYR A CA 1
ATOM 1952 C C . TYR A 1 252 ? 18.653 -0.917 -11.017 1.00 98.38 252 TYR A C 1
ATOM 1954 O O . TYR A 1 252 ? 19.638 -0.318 -11.451 1.00 98.38 252 TYR A O 1
ATOM 1962 N N . ALA A 1 253 ? 18.404 -2.191 -11.338 1.00 98.00 253 ALA A N 1
ATOM 1963 C CA . ALA A 1 253 ? 19.264 -2.988 -12.214 1.00 98.00 253 ALA A CA 1
ATOM 1964 C C . ALA A 1 253 ? 19.369 -2.379 -13.623 1.00 98.00 253 ALA A C 1
ATOM 1966 O O . ALA A 1 253 ? 20.460 -2.300 -14.181 1.00 98.00 253 ALA A O 1
ATOM 1967 N N . LEU A 1 254 ? 18.255 -1.878 -14.165 1.00 96.81 254 LEU A N 1
ATOM 1968 C CA . LEU A 1 254 ? 18.232 -1.180 -15.452 1.00 96.81 254 LEU A CA 1
ATOM 1969 C C . LEU A 1 254 ? 19.008 0.148 -15.408 1.00 96.81 254 LEU A C 1
ATOM 1971 O O . LEU A 1 254 ? 19.786 0.426 -16.316 1.00 96.81 254 LEU A O 1
ATOM 1975 N N . LEU A 1 255 ? 18.839 0.954 -14.352 1.00 96.94 255 LEU A N 1
ATOM 1976 C CA . LEU A 1 255 ? 19.539 2.241 -14.194 1.00 96.94 255 LEU A CA 1
ATOM 1977 C C . LEU A 1 255 ? 21.051 2.093 -13.976 1.00 96.94 255 LEU A C 1
ATOM 1979 O O . LEU A 1 255 ? 21.808 3.015 -14.269 1.00 96.94 255 LEU A O 1
ATOM 1983 N N . THR A 1 256 ? 21.488 0.950 -13.450 1.00 96.94 256 THR A N 1
ATOM 1984 C CA . THR A 1 256 ? 22.905 0.641 -13.203 1.00 96.94 256 THR A CA 1
ATOM 1985 C C . THR A 1 256 ? 23.557 -0.156 -14.329 1.00 96.94 256 THR A C 1
ATOM 1987 O O . THR A 1 256 ? 24.710 -0.555 -14.185 1.00 96.94 256 THR A O 1
ATOM 1990 N N . GLU A 1 257 ? 22.844 -0.372 -15.441 1.00 95.12 257 GLU A N 1
ATOM 1991 C CA . GLU A 1 257 ? 23.320 -1.160 -16.585 1.00 95.12 257 GLU A CA 1
ATOM 1992 C C . GLU A 1 257 ? 23.792 -2.569 -16.173 1.00 95.12 257 GLU A C 1
ATOM 1994 O O . GLU A 1 257 ? 24.805 -3.081 -16.655 1.00 95.12 257 GLU A O 1
ATOM 1999 N N . ALA A 1 258 ? 23.067 -3.200 -15.243 1.00 95.00 258 ALA A N 1
ATOM 2000 C CA . ALA A 1 258 ? 23.320 -4.582 -14.856 1.00 95.00 258 ALA A CA 1
ATOM 2001 C C . ALA A 1 258 ? 23.124 -5.543 -16.044 1.00 95.00 258 ALA A C 1
ATOM 2003 O O . ALA A 1 258 ? 22.429 -5.234 -17.010 1.00 95.00 258 ALA A O 1
ATOM 2004 N N . GLU A 1 259 ? 23.713 -6.739 -15.958 1.00 94.31 259 GLU A N 1
ATOM 2005 C CA . GLU A 1 259 ? 23.575 -7.758 -17.003 1.00 94.31 259 GLU A CA 1
ATOM 2006 C C . GLU A 1 259 ? 22.101 -8.121 -17.250 1.00 94.31 259 GLU A C 1
ATOM 2008 O O . GLU A 1 259 ? 21.354 -8.370 -16.300 1.00 94.31 259 GLU A O 1
ATOM 2013 N N . ASP A 1 260 ? 21.704 -8.255 -18.521 1.00 93.00 260 ASP A N 1
ATOM 2014 C CA . ASP A 1 260 ? 20.331 -8.620 -18.916 1.00 93.00 260 ASP A CA 1
ATOM 2015 C C . ASP A 1 260 ? 19.832 -9.883 -18.197 1.00 93.00 260 ASP A C 1
ATOM 2017 O O . ASP A 1 260 ? 18.676 -9.965 -17.784 1.00 93.00 260 ASP A O 1
ATOM 2021 N N . ALA A 1 261 ? 20.724 -10.853 -17.967 1.00 95.56 261 ALA A N 1
ATOM 2022 C CA . ALA A 1 261 ? 20.409 -12.077 -17.235 1.00 95.56 261 ALA A CA 1
ATOM 2023 C C . ALA A 1 261 ? 19.880 -11.802 -15.815 1.00 95.56 261 ALA A C 1
ATOM 2025 O O . ALA A 1 261 ? 18.972 -12.496 -15.359 1.00 95.56 261 ALA A O 1
ATOM 2026 N N . ARG A 1 262 ? 20.404 -10.777 -15.129 1.00 95.94 262 ARG A N 1
ATOM 2027 C CA . ARG A 1 262 ? 19.947 -10.378 -13.792 1.00 95.94 262 ARG A CA 1
ATOM 2028 C C . ARG A 1 262 ? 18.575 -9.710 -13.838 1.00 95.94 262 ARG A C 1
ATOM 2030 O O . ARG A 1 262 ? 17.752 -9.941 -12.955 1.00 95.94 262 ARG A O 1
ATOM 2037 N N . VAL A 1 263 ? 18.321 -8.887 -14.852 1.00 97.12 263 VAL A N 1
ATOM 2038 C CA . VAL A 1 263 ? 17.012 -8.248 -15.055 1.00 97.12 263 VAL A CA 1
ATOM 2039 C C . VAL A 1 263 ? 15.941 -9.309 -15.315 1.00 97.12 263 VAL A C 1
ATOM 2041 O O . VAL A 1 263 ? 14.883 -9.277 -14.687 1.00 97.12 263 VAL A O 1
ATOM 2044 N N . GLU A 1 264 ? 16.228 -10.285 -16.176 1.00 97.12 264 GLU A N 1
ATOM 2045 C CA . GLU A 1 264 ? 15.301 -11.381 -16.477 1.00 97.12 264 GLU A CA 1
ATOM 2046 C C . GLU A 1 264 ? 15.081 -12.319 -15.281 1.00 97.12 264 GLU A C 1
ATOM 2048 O O . GLU A 1 264 ? 13.957 -12.769 -15.058 1.00 97.12 264 GLU A O 1
ATOM 2053 N N . GLU A 1 265 ? 16.104 -12.561 -14.455 1.00 97.88 265 GLU A N 1
ATOM 2054 C CA . GLU A 1 265 ? 15.952 -13.288 -13.188 1.00 97.88 265 GLU A CA 1
ATOM 2055 C C . GLU A 1 265 ? 14.955 -12.586 -12.253 1.00 97.88 265 GLU A C 1
ATOM 2057 O O . GLU A 1 265 ? 14.035 -13.224 -11.740 1.00 97.88 265 GLU A O 1
ATOM 2062 N N . LEU A 1 266 ? 15.085 -11.267 -12.074 1.00 98.12 266 LEU A N 1
ATOM 2063 C CA . LEU A 1 266 ? 14.174 -10.485 -11.234 1.00 98.12 266 LEU A CA 1
ATOM 2064 C C . LEU A 1 266 ? 12.747 -10.446 -11.803 1.00 98.12 266 LEU A C 1
ATOM 2066 O O . LEU A 1 266 ? 11.784 -10.539 -11.045 1.00 98.12 266 LEU A O 1
ATOM 2070 N N . ARG A 1 267 ? 12.579 -10.357 -13.131 1.00 98.00 267 ARG A N 1
ATOM 2071 C CA . ARG A 1 267 ? 11.253 -10.474 -13.769 1.00 98.00 267 ARG A CA 1
ATOM 2072 C C . ARG A 1 267 ? 10.624 -11.840 -13.511 1.00 98.00 267 ARG A C 1
ATOM 2074 O O . ARG A 1 267 ? 9.427 -11.911 -13.236 1.00 98.00 267 ARG A O 1
ATOM 2081 N N . ALA A 1 268 ? 11.413 -12.909 -13.603 1.00 97.88 268 ALA A N 1
ATOM 2082 C CA . ALA A 1 268 ? 10.948 -14.259 -13.318 1.00 97.88 268 ALA A CA 1
ATOM 2083 C C . ALA A 1 268 ? 10.558 -14.417 -11.840 1.00 97.88 268 ALA A C 1
ATOM 2085 O O . ALA A 1 268 ? 9.513 -14.996 -11.553 1.00 97.88 268 ALA A O 1
ATOM 2086 N N . GLU A 1 269 ? 11.340 -13.858 -10.910 1.00 97.31 269 GLU A N 1
ATOM 2087 C CA . GLU A 1 269 ? 10.988 -13.828 -9.486 1.00 97.31 269 GLU A CA 1
ATOM 2088 C C . GLU A 1 269 ? 9.682 -13.059 -9.249 1.00 97.31 269 GLU A C 1
ATOM 2090 O O . GLU A 1 269 ? 8.783 -13.567 -8.579 1.00 97.31 269 GLU A O 1
ATOM 2095 N N . LEU A 1 270 ? 9.531 -11.878 -9.856 1.00 97.88 270 LEU A N 1
ATOM 2096 C CA . LEU A 1 270 ? 8.307 -11.086 -9.762 1.00 97.88 270 LEU A CA 1
ATOM 2097 C C . LEU A 1 270 ? 7.094 -11.871 -10.266 1.00 97.88 270 LEU A C 1
ATOM 2099 O O . LEU A 1 270 ? 6.067 -11.889 -9.600 1.00 97.88 270 LEU A O 1
ATOM 2103 N N . ALA A 1 271 ? 7.225 -12.579 -11.389 1.00 97.38 271 ALA A N 1
ATOM 2104 C CA . ALA A 1 271 ? 6.142 -13.379 -11.953 1.00 97.38 271 ALA A CA 1
ATOM 2105 C C . ALA A 1 271 ? 5.742 -14.570 -11.067 1.00 97.38 271 ALA A C 1
ATOM 2107 O O . ALA A 1 271 ? 4.605 -15.028 -11.149 1.00 97.38 271 ALA A O 1
ATOM 2108 N N . LEU A 1 272 ? 6.648 -15.079 -10.225 1.00 96.94 272 LEU A N 1
ATOM 2109 C CA . LEU A 1 272 ? 6.324 -16.116 -9.241 1.00 96.94 272 LEU A CA 1
ATOM 2110 C C . LEU A 1 272 ? 5.555 -15.555 -8.040 1.00 96.94 272 LEU A C 1
ATOM 2112 O O . LEU A 1 272 ? 4.711 -16.257 -7.487 1.00 96.94 272 LEU A O 1
ATOM 2116 N N . VAL A 1 273 ? 5.862 -14.322 -7.628 1.00 95.38 273 VAL A N 1
ATOM 2117 C CA . VAL A 1 273 ? 5.247 -13.674 -6.458 1.00 95.38 273 VAL A CA 1
ATOM 2118 C C . VAL A 1 273 ? 3.906 -13.034 -6.815 1.00 95.38 273 VAL A C 1
ATOM 2120 O O . VAL A 1 273 ? 2.924 -13.240 -6.106 1.00 95.38 273 VAL A O 1
ATOM 2123 N N . ASP A 1 274 ? 3.858 -12.281 -7.912 1.00 95.56 274 ASP A N 1
ATOM 2124 C CA . ASP A 1 274 ? 2.663 -11.610 -8.415 1.00 95.56 274 ASP A CA 1
ATOM 2125 C C . ASP A 1 274 ? 2.678 -11.548 -9.959 1.00 95.56 274 ASP A C 1
ATOM 2127 O O . ASP A 1 274 ? 3.215 -10.609 -10.557 1.00 95.56 274 ASP A O 1
ATOM 2131 N N . PRO A 1 275 ? 2.058 -12.533 -10.639 1.00 95.75 275 PRO A N 1
ATOM 2132 C CA . PRO A 1 275 ? 1.970 -12.563 -12.098 1.00 95.75 275 PRO A CA 1
ATOM 2133 C C . PRO A 1 275 ? 1.203 -11.382 -12.710 1.00 95.75 275 PRO A C 1
ATOM 2135 O O . PRO A 1 275 ? 1.340 -11.134 -13.908 1.00 95.75 275 PRO A O 1
ATOM 2138 N N . GLN A 1 276 ? 0.358 -10.696 -11.931 1.00 94.19 276 GLN A N 1
ATOM 2139 C CA . GLN A 1 276 ? -0.461 -9.570 -12.392 1.00 94.19 276 GLN A CA 1
ATOM 2140 C C . GLN A 1 276 ? 0.105 -8.216 -11.962 1.00 94.19 276 GLN A C 1
ATOM 2142 O O . GLN A 1 276 ? -0.548 -7.191 -12.166 1.00 94.19 276 GLN A O 1
ATOM 2147 N N . HIS A 1 277 ? 1.325 -8.194 -11.419 1.00 96.31 277 HIS A N 1
ATOM 2148 C CA . HIS A 1 277 ? 1.959 -6.962 -10.988 1.00 96.31 277 HIS A CA 1
ATOM 2149 C C . HIS A 1 277 ? 1.979 -5.929 -12.136 1.00 96.31 277 HIS A C 1
ATOM 2151 O O . HIS A 1 277 ? 2.375 -6.284 -13.257 1.00 96.31 277 HIS A O 1
ATOM 2157 N N . PRO A 1 278 ? 1.623 -4.647 -11.896 1.00 93.56 278 PRO A N 1
ATOM 2158 C CA . PRO A 1 278 ? 1.493 -3.633 -12.950 1.00 93.56 278 PRO A CA 1
ATOM 2159 C C . PRO A 1 278 ? 2.714 -3.520 -13.870 1.00 93.56 278 PRO A C 1
ATOM 2161 O O . PRO A 1 278 ? 2.573 -3.325 -15.075 1.00 93.56 278 PRO A O 1
ATOM 2164 N N . TYR A 1 279 ? 3.912 -3.717 -13.315 1.00 96.38 279 TYR A N 1
ATOM 2165 C CA . TYR A 1 279 ? 5.163 -3.763 -14.075 1.00 96.38 279 TYR A CA 1
ATOM 2166 C C . TYR A 1 279 ? 5.180 -4.849 -15.166 1.00 96.38 279 TYR A C 1
ATOM 2168 O O . TYR A 1 279 ? 5.579 -4.581 -16.297 1.00 96.38 279 TYR A O 1
ATOM 2176 N N . LEU A 1 280 ? 4.761 -6.078 -14.842 1.00 97.44 280 LEU A N 1
ATOM 2177 C CA . LEU A 1 280 ? 4.762 -7.196 -15.791 1.00 97.44 280 LEU A CA 1
ATOM 2178 C C . LEU A 1 280 ? 3.681 -7.018 -16.854 1.00 97.44 280 LEU A C 1
ATOM 2180 O O . LEU A 1 280 ? 3.918 -7.319 -18.024 1.00 97.44 280 LEU A O 1
ATOM 2184 N N . VAL A 1 281 ? 2.522 -6.493 -16.450 1.00 96.56 281 VAL A N 1
ATOM 2185 C CA . VAL A 1 281 ? 1.417 -6.180 -17.361 1.00 96.56 281 VAL A CA 1
ATOM 2186 C C . VAL A 1 281 ? 1.842 -5.117 -18.375 1.00 96.56 281 VAL A C 1
ATOM 2188 O O . VAL A 1 281 ? 1.684 -5.334 -19.577 1.00 96.56 281 VAL A O 1
ATOM 2191 N N . ASP A 1 282 ? 2.426 -4.001 -17.919 1.00 95.88 282 ASP A N 1
ATOM 2192 C CA . ASP A 1 282 ? 2.921 -2.959 -18.825 1.00 95.88 282 ASP A CA 1
ATOM 2193 C C . ASP A 1 282 ? 4.044 -3.498 -19.719 1.00 95.88 282 ASP A C 1
ATOM 2195 O O . ASP A 1 282 ? 3.983 -3.335 -20.935 1.00 95.88 282 ASP A O 1
ATOM 2199 N N . TYR A 1 283 ? 5.009 -4.239 -19.162 1.00 96.38 283 TYR A N 1
ATOM 2200 C CA . TYR A 1 283 ? 6.100 -4.839 -19.935 1.00 96.38 283 TYR A CA 1
ATOM 2201 C C . TYR A 1 283 ? 5.601 -5.746 -21.068 1.00 96.38 283 TYR A C 1
ATOM 2203 O O . TYR A 1 283 ? 6.024 -5.598 -22.216 1.00 96.38 283 TYR A O 1
ATOM 2211 N N . ALA A 1 284 ? 4.665 -6.652 -20.773 1.00 96.62 284 ALA A N 1
ATOM 2212 C CA . ALA A 1 284 ? 4.068 -7.521 -21.780 1.00 96.62 284 ALA A CA 1
ATOM 2213 C C . ALA A 1 284 ? 3.333 -6.711 -22.861 1.00 96.62 284 ALA A C 1
ATOM 2215 O O . ALA A 1 284 ? 3.487 -6.988 -24.051 1.00 96.62 284 ALA A O 1
ATOM 2216 N N . ALA A 1 285 ? 2.590 -5.672 -22.465 1.00 96.94 285 ALA A N 1
ATOM 2217 C CA . ALA A 1 285 ? 1.904 -4.787 -23.401 1.00 96.94 285 ALA A CA 1
ATOM 2218 C C . ALA A 1 285 ? 2.882 -4.012 -24.305 1.00 96.94 285 ALA A C 1
ATOM 2220 O O . ALA A 1 285 ? 2.617 -3.859 -25.500 1.00 96.94 285 ALA A O 1
ATOM 2221 N N . LYS A 1 286 ? 4.024 -3.547 -23.776 1.00 97.44 286 LYS A N 1
ATOM 2222 C CA . LYS A 1 286 ? 5.064 -2.878 -24.576 1.00 97.44 286 LYS A CA 1
ATOM 2223 C C . LYS A 1 286 ? 5.749 -3.827 -25.554 1.00 97.44 286 LYS A C 1
ATOM 2225 O O . LYS A 1 286 ? 5.995 -3.412 -26.684 1.00 97.44 286 LYS A O 1
ATOM 2230 N N . ASN A 1 287 ? 6.009 -5.074 -25.162 1.00 96.44 287 ASN A N 1
ATOM 2231 C CA . ASN A 1 287 ? 6.584 -6.075 -26.064 1.00 96.44 287 ASN A CA 1
ATOM 2232 C C . ASN A 1 287 ? 5.641 -6.388 -27.232 1.00 96.44 287 ASN A C 1
ATOM 2234 O O . ASN A 1 287 ? 6.062 -6.321 -28.381 1.00 96.44 287 ASN A O 1
ATOM 2238 N N . LEU A 1 288 ? 4.350 -6.606 -26.956 1.00 97.25 288 LEU A N 1
ATOM 2239 C CA . LEU A 1 288 ? 3.349 -6.807 -28.010 1.00 97.25 288 LEU A CA 1
ATOM 2240 C C . LEU A 1 288 ? 3.268 -5.606 -28.962 1.00 97.25 288 LEU A C 1
ATOM 2242 O O . LEU A 1 288 ? 3.251 -5.772 -30.178 1.00 97.25 288 LEU A O 1
ATOM 2246 N N . LEU A 1 289 ? 3.274 -4.385 -28.416 1.00 97.31 289 LEU A N 1
ATOM 2247 C CA . LEU A 1 289 ? 3.280 -3.167 -29.226 1.00 97.31 289 LEU A CA 1
ATOM 2248 C C . LEU A 1 289 ? 4.529 -3.073 -30.116 1.00 97.31 289 LEU A C 1
ATOM 2250 O O . LEU A 1 289 ? 4.441 -2.608 -31.252 1.00 97.31 289 LEU A O 1
ATOM 2254 N N . PHE A 1 290 ? 5.692 -3.477 -29.604 1.00 97.50 290 PHE A N 1
ATOM 2255 C CA . PHE A 1 290 ? 6.929 -3.488 -30.375 1.00 97.50 290 PHE A CA 1
ATOM 2256 C C . PHE A 1 290 ? 6.861 -4.495 -31.529 1.00 97.50 290 PHE A C 1
ATOM 2258 O O . PHE A 1 290 ? 7.156 -4.126 -32.667 1.00 97.50 290 PHE A O 1
ATOM 2265 N N . ASP A 1 291 ? 6.398 -5.717 -31.266 1.00 96.81 291 ASP A N 1
ATOM 2266 C CA . ASP A 1 291 ? 6.227 -6.760 -32.282 1.00 96.81 291 ASP A CA 1
ATOM 2267 C C . ASP A 1 291 ? 5.259 -6.318 -33.394 1.00 96.81 291 ASP A C 1
ATOM 2269 O O . ASP A 1 291 ? 5.556 -6.469 -34.583 1.00 96.81 291 ASP A O 1
ATOM 2273 N N . ASP A 1 292 ? 4.143 -5.678 -33.027 1.00 96.25 292 ASP A N 1
ATOM 2274 C CA . ASP A 1 292 ? 3.178 -5.112 -33.977 1.00 96.25 292 ASP A CA 1
ATOM 2275 C C . ASP A 1 292 ? 3.810 -4.032 -34.873 1.00 96.25 292 ASP A C 1
ATOM 2277 O O . ASP A 1 292 ? 3.536 -3.956 -36.079 1.00 96.25 292 ASP A O 1
ATOM 2281 N N . ILE A 1 293 ? 4.673 -3.183 -34.303 1.00 96.25 293 ILE A N 1
ATOM 2282 C CA . ILE A 1 293 ? 5.406 -2.157 -35.053 1.00 96.25 293 ILE A CA 1
ATOM 2283 C C . ILE A 1 293 ? 6.380 -2.812 -36.036 1.00 96.25 293 ILE A C 1
ATOM 2285 O O . ILE A 1 293 ? 6.406 -2.416 -37.204 1.00 96.25 293 ILE A O 1
ATOM 2289 N N . VAL A 1 294 ? 7.155 -3.807 -35.595 1.00 96.56 294 VAL A N 1
ATOM 2290 C CA . VAL A 1 294 ? 8.105 -4.535 -36.451 1.00 96.56 294 VAL A CA 1
ATOM 2291 C C . VAL A 1 294 ? 7.369 -5.176 -37.628 1.00 96.56 294 VAL A C 1
ATOM 2293 O O . VAL A 1 294 ? 7.692 -4.883 -38.781 1.00 96.56 294 VAL A O 1
ATOM 2296 N N . ALA A 1 295 ? 6.310 -5.942 -37.356 1.00 95.06 295 ALA A N 1
ATOM 2297 C CA . ALA A 1 295 ? 5.521 -6.617 -38.384 1.00 95.06 295 ALA A CA 1
ATOM 2298 C C . ALA A 1 295 ? 4.939 -5.637 -39.418 1.00 95.06 295 ALA A C 1
ATOM 2300 O O . ALA A 1 295 ? 4.951 -5.904 -40.624 1.00 95.06 295 ALA A O 1
ATOM 2301 N N . LYS A 1 296 ? 4.465 -4.468 -38.968 1.00 94.50 296 LYS A N 1
ATOM 2302 C CA . LYS A 1 296 ? 3.934 -3.421 -39.850 1.00 94.50 296 LYS A CA 1
ATOM 2303 C C . LYS A 1 296 ? 4.984 -2.886 -40.828 1.00 94.50 296 LYS A C 1
ATOM 2305 O O . LYS A 1 296 ? 4.657 -2.639 -41.990 1.00 94.50 296 LYS A O 1
ATOM 2310 N N . TYR A 1 297 ? 6.217 -2.665 -40.375 1.00 93.25 297 TYR A N 1
ATOM 2311 C CA . TYR A 1 297 ? 7.272 -2.104 -41.224 1.00 93.25 297 TYR A CA 1
ATOM 2312 C C . TYR A 1 297 ? 7.974 -3.148 -42.094 1.00 93.25 297 TYR A C 1
ATOM 2314 O O . TYR A 1 297 ? 8.433 -2.793 -43.177 1.00 93.25 297 TYR A O 1
ATOM 2322 N N . GLU A 1 298 ? 7.996 -4.419 -41.696 1.00 91.06 298 GLU A N 1
ATOM 2323 C CA . GLU A 1 298 ? 8.448 -5.513 -42.564 1.00 91.06 298 GLU A CA 1
ATOM 2324 C C . GLU A 1 298 ? 7.508 -5.706 -43.762 1.00 91.06 298 GLU A C 1
ATOM 2326 O O . GLU A 1 298 ? 7.961 -5.834 -44.898 1.00 91.06 298 GLU A O 1
ATOM 2331 N N . GLN A 1 299 ? 6.191 -5.641 -43.542 1.00 77.12 299 GLN A N 1
ATOM 2332 C CA . GLN A 1 299 ? 5.197 -5.761 -44.616 1.00 77.12 299 GLN A CA 1
ATOM 2333 C C . GLN A 1 299 ? 5.193 -4.564 -45.577 1.00 77.12 299 GLN A C 1
ATOM 2335 O O . GLN A 1 299 ? 4.834 -4.720 -46.738 1.00 77.12 299 GLN A O 1
ATOM 2340 N N . ALA A 1 300 ? 5.592 -3.376 -45.116 1.00 67.81 300 ALA A N 1
ATOM 2341 C CA . ALA A 1 300 ? 5.669 -2.171 -45.945 1.00 67.81 300 ALA A CA 1
ATOM 2342 C C . ALA A 1 300 ? 6.921 -2.113 -46.847 1.00 67.81 300 ALA A C 1
ATOM 2344 O O . ALA A 1 300 ? 7.011 -1.231 -47.702 1.00 67.81 300 ALA A O 1
ATOM 2345 N N . GLN A 1 301 ? 7.895 -3.006 -46.639 1.00 58.62 301 GLN A N 1
ATOM 2346 C CA . GLN A 1 301 ? 9.113 -3.118 -47.453 1.00 58.62 301 GLN A CA 1
ATOM 2347 C C . GLN A 1 301 ? 8.989 -4.130 -48.609 1.00 58.62 301 GLN A C 1
ATOM 2349 O O . GLN A 1 301 ? 9.931 -4.257 -49.396 1.00 58.62 301 GLN A O 1
ATOM 2354 N N . VAL A 1 302 ? 7.848 -4.821 -48.721 1.00 50.53 302 VAL A N 1
ATOM 2355 C CA . VAL A 1 302 ? 7.501 -5.771 -49.797 1.00 50.53 302 VAL A CA 1
ATOM 2356 C C . VAL A 1 302 ? 6.517 -5.124 -50.766 1.00 50.53 302 VAL A C 1
ATOM 2358 O O . VAL A 1 302 ? 6.707 -5.306 -51.990 1.00 50.53 302 VAL A O 1
#

pLDDT: mean 91.86, std 9.33, range [44.34, 98.44]

Organism: NCBI:txid984486

Mean predicted aligned error: 5.04 Å

Solvent-accessible surface area (backbone atoms only — not comparable to full-atom values): 16438 Å² total; per-residue (Å²): 127,68,92,61,58,62,78,60,91,60,34,63,56,51,52,36,51,78,38,57,35,29,69,64,41,43,68,58,62,70,85,79,45,57,80,95,44,33,68,61,50,51,50,53,26,35,51,20,22,48,66,66,65,39,51,67,60,27,50,61,74,35,72,84,53,100,42,72,62,38,53,51,54,51,22,49,48,34,34,76,71,70,37,65,69,14,49,57,46,43,54,52,44,40,75,73,37,49,75,38,65,65,41,26,49,54,39,26,54,45,31,38,74,76,66,68,31,55,68,60,22,47,50,42,45,61,60,35,76,92,74,63,50,66,66,41,49,36,52,39,39,52,51,27,47,75,68,75,33,48,73,58,30,54,57,51,48,64,64,49,49,80,71,31,66,89,30,65,58,49,48,50,40,47,30,55,50,21,58,68,69,42,60,73,71,33,34,52,52,22,39,53,52,31,51,53,49,30,73,77,40,77,24,68,68,31,44,51,52,35,32,52,41,26,56,76,70,67,36,58,73,62,28,54,54,40,50,53,54,47,60,71,43,55,88,75,40,72,85,55,67,56,47,63,50,40,55,51,50,39,52,50,36,61,77,67,69,51,60,67,70,58,45,51,50,41,51,53,51,27,45,72,73,37,68,76,38,68,68,55,49,51,50,53,53,51,51,53,53,49,53,54,51,51,55,55,56,59,62,72,75,110

Foldseek 3Di:
DQLQDCPDPCVVLQLCLLLLVLVVLLPDDLVSDDPVCSVVSLLSNLVSCVQQVVLVVSLVSLVPDPDPSSQLSPLLSCVVVVNVSSLVSLVVCCVVPLQDQSSLLSSLVSCCPPPVCLVVSLVSLCPNVPDRRLSSLLVNLVSCLVVVNLVVSVVSLVVCCVSHVVDPSSLNSQLVSLLSVDDDVSLVSNLVNLVVSCVVHPDLVSLLSNLSSCLSVVVLVVNVVSLVSNVVCVVVRPPRPVLSSLVSVLSSCVSVVHDPVVNVVSVVVSCVVPVVPPSNVVVVVVVVVVVVVVVVVVVVVD